Protein AF-A0A1V9XEL5-F1 (afdb_monomer_lite)

Secondary structure (DSSP, 8-state):
-PPPP--HHHHHHHHHHHHHHHH--------------PPP--PPP------------------------HHHHHS-GGGT-EEETTTTEEEPPTTEEE-TTTSSEEEEEEEEEEE--S-HHHHHHHHHHHHHHHSPEEEEEEEEEETTEEEEEEEEEGGGGSS-HHHHHHHHHHHHHTSS-TTEEEEEE---TTT-TTT--S-TTEEEEEETTTTEEEEEEPTTEEE--SSSS--EEE----STTPEEEEEE-SSS-EEEEEE--TTEESSSS-EEHHHHHHHHHHHHHHHHHHHHHSHHHHHHHHHHSS-----------------------

Sequence (333 aa):
MMKWPEITKSAAIVLVLMTFVKSASLPEERLSHRDDLLPDIEQIPATSGHPTVFTEISTETNTILPERNVCQAMCNSSQGEVCSPNLKTCVCPIFTFRSSKTGHCKAQVAVNIQLNSSKFQDEFAEIVARVNHFVEVSPHFELKNQLNQVTVTIYVDAEFFKGSWTNSEKELRSLFASSELEVFWDLSVSRDLCENPKTHPCTENALCITSTVRYHVECFCQFNYRDLSGGLGRKCVRELRCLNGGLSYVRRSGTDVERFDCQCVSWFAGEECELDLLSLGIKFAVLIAIAVVAIWTHPIHCMSCFHRCRLEPLEIVEITRYSGNAQLDVDDE

Structure (mmCIF, N/CA/C/O backbone):
data_AF-A0A1V9XEL5-F1
#
_entry.id   AF-A0A1V9XEL5-F1
#
loop_
_atom_site.group_PDB
_atom_site.id
_atom_site.type_symbol
_atom_site.label_atom_id
_atom_site.label_alt_id
_atom_site.label_comp_id
_atom_site.label_asym_id
_atom_site.label_entity_id
_atom_site.label_seq_id
_atom_site.pdbx_PDB_ins_code
_atom_site.Cartn_x
_atom_site.Cartn_y
_atom_site.Cartn_z
_atom_site.occupancy
_atom_site.B_iso_or_equiv
_atom_site.auth_seq_id
_atom_site.auth_comp_id
_atom_site.auth_asym_id
_atom_site.auth_atom_id
_atom_site.pdbx_PDB_model_num
ATOM 1 N N . MET A 1 1 ? 68.016 -1.730 -62.094 1.00 35.84 1 MET A N 1
ATOM 2 C CA . MET A 1 1 ? 66.715 -2.430 -62.171 1.00 35.84 1 MET A CA 1
ATOM 3 C C . MET A 1 1 ? 66.129 -2.504 -60.767 1.00 35.84 1 MET A C 1
ATOM 5 O O . MET A 1 1 ? 66.576 -3.322 -59.977 1.00 35.84 1 MET A O 1
ATOM 9 N N . MET A 1 2 ? 65.217 -1.591 -60.426 1.00 31.50 2 MET A N 1
ATOM 10 C CA . MET A 1 2 ? 64.548 -1.528 -59.118 1.00 31.50 2 MET A CA 1
ATOM 11 C C . MET A 1 2 ? 63.153 -2.153 -59.232 1.00 31.50 2 MET A C 1
ATOM 13 O O . MET A 1 2 ? 62.378 -1.760 -60.101 1.00 31.50 2 MET A O 1
ATOM 17 N N . LYS A 1 3 ? 62.855 -3.136 -58.374 1.00 42.16 3 LYS A N 1
ATOM 18 C CA . LYS A 1 3 ? 61.526 -3.746 -58.229 1.00 42.16 3 LYS A CA 1
ATOM 19 C C . LYS A 1 3 ? 60.684 -2.919 -57.252 1.00 42.16 3 LYS A C 1
ATOM 21 O O . LYS A 1 3 ? 61.134 -2.618 -56.152 1.00 42.16 3 LYS A O 1
ATOM 26 N N . TRP A 1 4 ? 59.474 -2.576 -57.682 1.00 35.25 4 TRP A N 1
ATOM 27 C CA . TRP A 1 4 ? 58.418 -1.940 -56.891 1.00 35.25 4 TRP A CA 1
ATOM 28 C C . TRP A 1 4 ? 57.764 -2.931 -55.904 1.00 35.25 4 TRP A C 1
ATOM 30 O O . TRP A 1 4 ? 57.668 -4.111 -56.247 1.00 35.25 4 TRP A O 1
ATOM 40 N N . PRO A 1 5 ? 57.286 -2.492 -54.719 1.00 54.16 5 PRO A N 1
ATOM 41 C CA . PRO A 1 5 ? 56.677 -3.382 -53.733 1.00 54.16 5 PRO A CA 1
ATOM 42 C C . PRO A 1 5 ? 55.147 -3.499 -53.874 1.00 54.16 5 PRO A C 1
ATOM 44 O O . PRO A 1 5 ? 54.440 -2.534 -54.172 1.00 54.16 5 PRO A O 1
ATOM 47 N N . GLU A 1 6 ? 54.642 -4.704 -53.599 1.00 49.38 6 GLU A N 1
ATOM 48 C CA . GLU A 1 6 ? 53.230 -5.112 -53.557 1.00 49.38 6 GLU A CA 1
ATOM 49 C C . GLU A 1 6 ? 52.455 -4.507 -52.363 1.00 49.38 6 GLU A C 1
ATOM 51 O O . GLU A 1 6 ? 52.008 -5.221 -51.471 1.00 49.38 6 GLU A O 1
ATOM 56 N N . ILE A 1 7 ? 52.269 -3.186 -52.320 1.00 49.06 7 ILE A N 1
ATOM 57 C CA . ILE A 1 7 ? 51.463 -2.526 -51.263 1.00 49.06 7 ILE A CA 1
ATOM 58 C C . ILE A 1 7 ? 50.016 -2.234 -51.726 1.00 49.06 7 ILE A C 1
ATOM 60 O O . ILE A 1 7 ? 49.151 -1.855 -50.940 1.00 49.06 7 ILE A O 1
ATOM 64 N N . THR A 1 8 ? 49.671 -2.483 -52.990 1.00 50.41 8 THR A N 1
ATOM 65 C CA . THR A 1 8 ? 48.391 -2.028 -53.568 1.00 50.41 8 THR A CA 1
ATOM 66 C C . THR A 1 8 ? 47.178 -2.936 -53.330 1.00 50.41 8 THR A C 1
ATOM 68 O O . THR A 1 8 ? 46.055 -2.490 -53.554 1.00 50.41 8 THR A O 1
ATOM 71 N N . LYS A 1 9 ? 47.333 -4.171 -52.830 1.00 51.88 9 LYS A N 1
ATOM 72 C CA . LYS A 1 9 ? 46.184 -5.088 -52.641 1.00 51.88 9 LYS A CA 1
ATOM 73 C C . LYS A 1 9 ? 45.406 -4.854 -51.338 1.00 51.88 9 LYS A C 1
ATOM 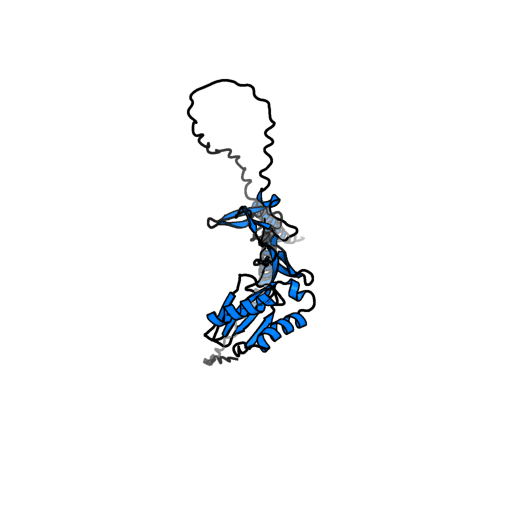75 O O . LYS A 1 9 ? 44.189 -5.013 -51.328 1.00 51.88 9 LYS A O 1
ATOM 80 N N . SER A 1 10 ? 46.060 -4.398 -50.269 1.00 53.53 10 SER A N 1
ATOM 81 C CA . SER A 1 10 ? 45.398 -4.181 -48.970 1.00 53.53 10 SER A CA 1
ATOM 82 C C . SER A 1 10 ? 44.567 -2.892 -48.923 1.00 53.53 10 SER A C 1
ATOM 84 O O . SER A 1 10 ? 43.537 -2.847 -48.255 1.00 53.53 10 SER A O 1
ATOM 86 N N . ALA A 1 11 ? 44.950 -1.863 -49.689 1.00 52.88 11 ALA A N 1
ATOM 87 C CA . ALA A 1 11 ? 44.190 -0.612 -49.779 1.00 52.88 11 ALA A CA 1
ATOM 88 C C . ALA A 1 11 ? 42.845 -0.781 -50.515 1.00 52.88 11 ALA A C 1
ATOM 90 O O . ALA A 1 11 ? 41.876 -0.092 -50.200 1.00 52.88 11 ALA A O 1
ATOM 91 N N . ALA A 1 12 ? 42.754 -1.733 -51.451 1.00 53.53 12 ALA A N 1
ATOM 92 C CA . ALA A 1 12 ? 41.529 -1.994 -52.204 1.00 53.53 12 ALA A CA 1
ATOM 93 C C . ALA A 1 12 ? 40.418 -2.618 -51.336 1.00 53.53 12 ALA A C 1
ATOM 95 O O . ALA A 1 12 ? 39.248 -2.298 -51.518 1.00 53.53 12 ALA A O 1
ATOM 96 N N . ILE A 1 13 ? 40.766 -3.452 -50.349 1.00 55.94 13 ILE A N 1
ATOM 97 C CA . ILE A 1 13 ? 39.780 -4.141 -49.495 1.00 55.94 13 ILE A CA 1
ATOM 98 C C . ILE A 1 13 ? 39.135 -3.174 -48.489 1.00 55.94 13 ILE A C 1
ATOM 100 O O . ILE A 1 13 ? 37.927 -3.236 -48.259 1.00 55.94 13 ILE A O 1
ATOM 104 N N . VAL A 1 14 ? 39.901 -2.215 -47.956 1.00 58.78 14 VAL A N 1
ATOM 105 C CA . VAL A 1 14 ? 39.364 -1.162 -47.072 1.00 58.78 14 VAL A CA 1
ATOM 106 C C . VAL A 1 14 ? 38.403 -0.237 -47.835 1.00 58.78 14 VAL A C 1
ATOM 108 O O . VAL A 1 14 ? 37.375 0.171 -47.296 1.00 58.78 14 VAL A O 1
ATOM 111 N N . LEU A 1 15 ? 38.679 0.033 -49.116 1.00 53.91 15 LEU A N 1
ATOM 112 C CA . LEU A 1 15 ? 37.793 0.820 -49.981 1.00 53.91 15 LEU A CA 1
ATOM 113 C C . LEU A 1 15 ? 36.489 0.083 -50.343 1.00 53.91 15 LEU A C 1
ATOM 115 O O . LEU A 1 15 ? 35.443 0.728 -50.438 1.00 53.91 15 LEU A O 1
ATOM 119 N N . VAL A 1 16 ? 36.519 -1.248 -50.489 1.00 58.06 16 VAL A N 1
ATOM 120 C CA . VAL A 1 16 ? 35.315 -2.071 -50.737 1.00 58.06 16 VAL A CA 1
ATOM 121 C C . VAL A 1 16 ? 34.412 -2.137 -49.497 1.00 58.06 16 VAL A C 1
ATOM 123 O O . VAL A 1 16 ? 33.193 -2.028 -49.613 1.00 58.06 16 VAL A O 1
ATOM 126 N N . LEU A 1 17 ? 34.987 -2.213 -48.293 1.00 51.03 17 LEU A N 1
ATOM 127 C CA . LEU A 1 17 ? 34.212 -2.172 -47.045 1.00 51.03 17 LEU A CA 1
ATOM 128 C C . LEU A 1 17 ? 33.572 -0.795 -46.797 1.00 51.03 17 LEU A C 1
ATOM 130 O O . LEU A 1 17 ? 32.409 -0.720 -46.408 1.00 51.03 17 LEU A O 1
ATOM 134 N N . MET A 1 18 ? 34.274 0.300 -47.107 1.00 51.50 18 MET A N 1
ATOM 135 C CA . MET A 1 18 ? 33.719 1.661 -47.013 1.00 51.50 18 MET A CA 1
ATOM 136 C C . MET A 1 18 ? 32.604 1.928 -48.044 1.00 51.50 18 MET A C 1
ATOM 138 O O . MET A 1 18 ? 31.674 2.685 -47.766 1.00 51.50 18 MET A O 1
ATOM 142 N N . THR A 1 19 ? 32.656 1.300 -49.225 1.00 52.81 19 THR A N 1
ATOM 143 C CA . THR A 1 19 ? 31.605 1.443 -50.253 1.00 52.81 19 THR A CA 1
ATOM 144 C C . THR A 1 19 ? 30.367 0.591 -49.968 1.00 52.81 19 THR A C 1
ATOM 146 O O . THR A 1 19 ? 29.260 1.035 -50.278 1.00 52.81 19 THR A O 1
ATOM 149 N N . PHE A 1 20 ? 30.503 -0.556 -49.292 1.00 49.25 20 PHE A N 1
ATOM 150 C CA . PHE A 1 20 ? 29.353 -1.340 -48.816 1.00 49.25 20 PHE A CA 1
ATOM 151 C C . PHE A 1 20 ? 28.575 -0.630 -47.695 1.00 49.25 20 PHE A C 1
ATOM 153 O O . PHE A 1 20 ? 27.347 -0.630 -47.703 1.00 49.25 20 PHE A O 1
ATOM 160 N N . VAL A 1 21 ? 29.260 0.071 -46.782 1.00 50.84 21 VAL A N 1
ATOM 161 C CA . VAL A 1 21 ? 28.591 0.863 -45.727 1.00 50.84 21 VAL A CA 1
ATOM 162 C C . VAL A 1 21 ? 27.816 2.052 -46.312 1.00 50.84 21 VAL A C 1
ATOM 164 O O . VAL A 1 21 ? 26.759 2.412 -45.804 1.00 50.84 21 VAL A O 1
ATOM 167 N N . LYS A 1 22 ? 28.287 2.630 -47.424 1.00 43.62 22 LYS A N 1
ATOM 168 C CA . LYS A 1 22 ? 27.616 3.758 -48.092 1.00 43.62 22 LYS A CA 1
ATOM 169 C C . LYS A 1 22 ? 26.460 3.343 -49.014 1.00 43.62 22 LYS A C 1
ATOM 171 O O . LYS A 1 22 ? 25.686 4.201 -49.411 1.00 43.62 22 LYS A O 1
ATOM 176 N N . SER A 1 23 ? 26.338 2.059 -49.358 1.00 44.47 23 SER A N 1
ATOM 177 C CA . SER A 1 23 ? 25.266 1.525 -50.220 1.00 44.47 23 SER A CA 1
ATOM 178 C C . SER A 1 23 ? 24.148 0.811 -49.450 1.00 44.47 23 SER A C 1
ATOM 180 O O . SER A 1 23 ? 23.115 0.501 -50.033 1.00 44.47 23 SER A O 1
ATOM 182 N N . ALA A 1 24 ? 24.300 0.634 -48.133 1.00 44.44 24 ALA A N 1
ATOM 183 C CA . ALA A 1 24 ? 23.226 0.204 -47.234 1.00 44.44 24 ALA A CA 1
ATOM 184 C C . ALA A 1 24 ? 22.319 1.362 -46.755 1.00 44.44 24 ALA A C 1
ATOM 186 O O . ALA A 1 24 ? 21.441 1.152 -45.919 1.00 44.44 24 ALA A O 1
ATOM 187 N N . SER A 1 25 ? 22.490 2.579 -47.289 1.00 44.84 25 SER A N 1
ATOM 188 C CA . SER A 1 25 ? 21.471 3.628 -47.210 1.00 44.84 25 SER A CA 1
ATOM 189 C C . SER A 1 25 ? 20.307 3.254 -48.135 1.00 44.84 25 SER A C 1
ATOM 191 O O . SER A 1 25 ? 20.328 3.534 -49.334 1.00 44.84 25 SER A O 1
ATOM 193 N N . LEU A 1 26 ? 19.339 2.540 -47.562 1.00 42.94 26 LEU A N 1
ATOM 194 C CA . LEU A 1 26 ? 18.050 2.196 -48.158 1.00 42.94 26 LEU A CA 1
ATOM 195 C C . LEU A 1 26 ? 17.287 3.449 -48.635 1.00 42.94 26 LEU A C 1
ATOM 197 O O . LEU A 1 26 ? 17.559 4.556 -48.162 1.00 42.94 26 LEU A O 1
ATOM 201 N N . PRO A 1 27 ? 16.371 3.279 -49.607 1.00 40.72 27 PRO A N 1
ATOM 202 C CA . PRO A 1 27 ? 15.789 4.369 -50.366 1.00 40.72 27 PRO A CA 1
ATOM 203 C C . PRO A 1 27 ? 14.930 5.259 -49.476 1.00 40.72 27 PRO A C 1
ATOM 205 O O . PRO A 1 27 ? 14.197 4.798 -48.608 1.00 40.72 27 PRO A O 1
ATOM 208 N N . GLU A 1 28 ? 15.027 6.548 -49.760 1.00 40.31 28 GLU A N 1
ATOM 209 C CA . GLU A 1 28 ? 14.148 7.610 -49.303 1.00 40.31 28 GLU A CA 1
ATOM 210 C C . GLU A 1 28 ? 12.693 7.244 -49.658 1.00 40.31 28 GLU A C 1
ATOM 212 O O . GLU A 1 28 ? 12.222 7.476 -50.775 1.00 40.31 28 GLU A O 1
ATOM 217 N N . GLU A 1 29 ? 11.983 6.600 -48.727 1.00 36.69 29 GLU A N 1
ATOM 218 C CA . GLU A 1 29 ? 10.532 6.464 -48.797 1.00 36.69 29 GLU A CA 1
ATOM 219 C C . GLU A 1 29 ? 9.946 7.873 -48.720 1.00 36.69 29 GLU A C 1
ATOM 221 O O . GLU A 1 29 ? 9.875 8.503 -47.664 1.00 36.69 29 GLU A O 1
ATOM 226 N N . ARG A 1 30 ? 9.539 8.384 -49.887 1.00 37.09 30 ARG A N 1
ATOM 227 C CA . ARG A 1 30 ? 8.613 9.506 -49.984 1.00 37.09 30 ARG A CA 1
ATOM 228 C C . ARG A 1 30 ? 7.395 9.173 -49.135 1.00 37.09 30 ARG A C 1
ATOM 230 O O . ARG A 1 30 ? 6.578 8.336 -49.518 1.00 37.09 30 ARG A O 1
ATOM 237 N N . LEU A 1 31 ? 7.265 9.886 -48.023 1.00 38.16 31 LEU A N 1
ATOM 238 C CA . LEU A 1 31 ? 6.027 10.017 -47.276 1.00 38.16 31 LEU A CA 1
ATOM 239 C C . LEU A 1 31 ? 4.983 10.627 -48.227 1.00 38.16 31 LEU A C 1
ATOM 241 O O . LEU A 1 31 ? 4.921 11.838 -48.437 1.00 38.16 31 LEU A O 1
ATOM 245 N N . SER A 1 32 ? 4.215 9.762 -48.887 1.00 37.56 32 SER A N 1
ATOM 246 C CA . SER A 1 32 ? 3.024 10.147 -49.630 1.00 37.56 32 SER A CA 1
ATOM 247 C C . SER A 1 32 ? 1.988 10.586 -48.607 1.00 37.56 32 SER A C 1
ATOM 249 O O . SER A 1 32 ? 1.415 9.756 -47.905 1.00 37.56 32 SER A O 1
ATOM 251 N N . HIS A 1 33 ? 1.776 11.897 -48.524 1.00 43.97 33 HIS A N 1
ATOM 252 C CA . HIS A 1 33 ? 0.651 12.516 -47.834 1.00 43.97 33 HIS A CA 1
ATOM 253 C C . HIS A 1 33 ? -0.633 11.849 -48.347 1.00 43.97 33 HIS A C 1
ATOM 255 O O . HIS A 1 33 ? -1.002 12.004 -49.511 1.00 43.97 33 HIS A O 1
ATOM 261 N N . ARG A 1 34 ? -1.251 11.022 -47.504 1.00 34.75 34 ARG A N 1
ATOM 262 C CA . ARG A 1 34 ? -2.557 10.422 -47.757 1.00 34.75 34 ARG A CA 1
ATOM 263 C C . ARG A 1 34 ? -3.536 11.120 -46.826 1.00 34.75 34 ARG A C 1
ATOM 265 O O . ARG A 1 34 ? -3.766 10.676 -45.707 1.00 34.75 34 ARG A O 1
ATOM 272 N N . ASP A 1 35 ? -4.012 12.269 -47.288 1.00 49.75 35 ASP A N 1
ATOM 273 C CA . ASP A 1 35 ? -5.250 12.861 -46.804 1.00 49.75 35 ASP A CA 1
ATOM 274 C C . ASP A 1 35 ? -6.382 11.996 -47.350 1.00 49.75 35 ASP A C 1
ATOM 276 O O . ASP A 1 35 ? -6.691 12.072 -48.532 1.00 49.75 35 ASP A O 1
ATOM 280 N N . ASP A 1 36 ? -6.950 11.128 -46.519 1.00 36.91 36 ASP A N 1
ATOM 281 C CA . ASP A 1 36 ? -8.187 10.429 -46.843 1.00 36.91 36 ASP A CA 1
ATOM 282 C C . ASP A 1 36 ? -8.970 10.128 -45.557 1.00 36.91 36 ASP A C 1
ATOM 284 O O . ASP A 1 36 ? -8.600 9.276 -44.750 1.00 36.91 36 ASP A O 1
ATOM 288 N N . LEU A 1 37 ? -10.098 10.837 -45.455 1.00 38.22 37 LEU A N 1
ATOM 289 C CA . LEU A 1 37 ? -11.387 10.371 -44.939 1.00 38.22 37 LEU A CA 1
ATOM 290 C C . LEU A 1 37 ? -11.527 10.170 -43.420 1.00 38.22 37 LEU A C 1
ATOM 292 O O . LEU A 1 37 ? -11.486 9.067 -42.879 1.00 38.22 37 LEU A O 1
ATOM 296 N N . LEU A 1 38 ? -11.871 11.285 -42.767 1.00 43.62 38 LEU A N 1
ATOM 297 C CA . LEU A 1 38 ? -12.819 11.302 -41.650 1.00 43.62 38 LEU A CA 1
ATOM 298 C C . LEU A 1 38 ? -14.135 10.626 -42.101 1.00 43.62 38 LEU A C 1
ATOM 300 O O . LEU A 1 38 ? -14.678 11.043 -43.126 1.00 43.62 38 LEU A O 1
ATOM 304 N N . PRO A 1 39 ? -14.688 9.639 -41.377 1.00 44.88 39 PRO A N 1
ATOM 305 C CA . PRO A 1 39 ? -16.068 9.238 -41.596 1.00 44.88 39 PRO A CA 1
ATOM 306 C C . PRO A 1 39 ? -17.007 10.274 -40.967 1.00 44.88 39 PRO A C 1
ATOM 308 O O . PRO A 1 39 ? -16.903 10.590 -39.778 1.00 44.88 39 PRO A O 1
ATOM 311 N N . ASP A 1 40 ? -17.910 10.790 -41.800 1.00 33.03 40 ASP A N 1
ATOM 312 C CA . ASP A 1 40 ? -19.060 11.600 -41.417 1.00 33.03 40 ASP A CA 1
ATOM 313 C C . ASP A 1 40 ? -19.832 10.936 -40.272 1.00 33.03 40 ASP A C 1
ATOM 315 O O . ASP A 1 40 ? -20.303 9.802 -40.375 1.00 33.03 40 ASP A O 1
ATOM 319 N N . ILE A 1 41 ? -19.977 11.668 -39.169 1.00 38.09 41 ILE A N 1
ATOM 320 C CA . ILE A 1 41 ? -20.934 11.333 -38.121 1.00 38.09 41 ILE A CA 1
ATOM 321 C C . ILE A 1 41 ? -22.304 11.800 -38.616 1.00 38.09 41 ILE A C 1
ATOM 323 O O . ILE A 1 41 ? -22.566 13.000 -38.712 1.00 38.09 41 ILE A O 1
ATOM 327 N N . GLU A 1 42 ? -23.165 10.829 -38.922 1.00 31.84 42 GLU A N 1
ATOM 328 C CA . GLU A 1 42 ? -24.596 10.998 -39.169 1.00 31.84 42 GLU A CA 1
ATOM 329 C C . GLU A 1 42 ? -25.239 11.870 -38.079 1.00 31.84 42 GLU A C 1
ATOM 331 O O . GLU A 1 42 ? -25.375 11.478 -36.917 1.00 31.84 42 GLU A O 1
ATOM 336 N N . GLN A 1 43 ? -25.665 13.070 -38.474 1.00 35.78 43 GLN A N 1
ATOM 337 C CA . GLN A 1 43 ? -26.599 13.879 -37.705 1.00 35.78 43 GLN A CA 1
ATOM 338 C C . GLN A 1 43 ? -28.009 13.306 -37.865 1.00 35.78 43 GLN A C 1
ATOM 340 O O . GLN A 1 43 ? -28.572 13.272 -38.959 1.00 35.78 43 GLN A O 1
ATOM 345 N N . ILE A 1 44 ? -28.593 12.893 -36.744 1.00 36.09 44 ILE A N 1
ATOM 346 C CA . ILE A 1 44 ? -30.007 12.532 -36.629 1.00 36.09 44 ILE A CA 1
ATOM 347 C C . ILE A 1 44 ? -30.849 13.813 -36.805 1.00 36.09 44 ILE A C 1
ATOM 349 O O . ILE A 1 44 ? -30.599 14.796 -36.100 1.00 36.09 44 ILE A O 1
ATOM 353 N N . PRO A 1 45 ? -31.859 13.840 -37.695 1.00 33.88 45 PRO A N 1
ATOM 354 C CA . PRO A 1 45 ? -32.695 15.016 -37.883 1.00 33.88 45 PRO A CA 1
ATOM 355 C C . PRO A 1 45 ? -33.717 15.135 -36.746 1.00 33.88 45 PRO A C 1
ATOM 357 O O . PRO A 1 45 ? -34.566 14.265 -36.555 1.00 33.88 45 PRO A O 1
ATOM 360 N N . ALA A 1 46 ? -33.667 16.246 -36.010 1.00 32.94 46 ALA A N 1
ATOM 361 C CA . ALA A 1 46 ? -34.755 16.656 -35.134 1.00 32.94 46 ALA A CA 1
ATOM 362 C C . ALA A 1 46 ? -35.866 17.296 -35.982 1.00 32.94 46 ALA A C 1
ATOM 364 O O . ALA A 1 46 ? -35.698 18.357 -36.584 1.00 32.94 46 ALA A O 1
ATOM 365 N N . THR A 1 47 ? -37.003 16.611 -36.042 1.00 34.78 47 THR A N 1
ATOM 366 C CA . THR A 1 47 ? -38.250 17.054 -36.665 1.00 34.78 47 THR A CA 1
ATOM 367 C C . THR A 1 47 ? -38.788 18.349 -36.056 1.00 34.78 47 THR A C 1
ATOM 369 O O . THR A 1 47 ? -38.820 18.536 -34.842 1.00 34.78 47 THR A O 1
ATOM 372 N N . SER A 1 48 ? -39.253 19.216 -36.952 1.00 33.25 48 SER A N 1
ATOM 373 C CA . SER A 1 48 ? -39.864 20.526 -36.745 1.00 33.25 48 SER A CA 1
ATOM 374 C C . SER A 1 48 ? -41.356 20.482 -36.378 1.00 33.25 48 SER A C 1
ATOM 376 O O . SER A 1 48 ? -42.089 19.654 -36.917 1.00 33.25 48 SER A O 1
ATOM 378 N N . GLY A 1 49 ? -41.814 21.504 -35.641 1.00 30.19 49 GLY A N 1
ATOM 379 C CA . GLY A 1 49 ? -43.204 22.002 -35.593 1.00 30.19 49 GLY A CA 1
ATOM 380 C C . GLY A 1 49 ? -43.710 22.176 -34.153 1.00 30.19 49 GLY A C 1
ATOM 381 O O . GLY A 1 49 ? -43.626 21.236 -33.383 1.00 30.19 49 GLY A O 1
ATOM 382 N N . HIS A 1 50 ? -44.253 23.300 -33.676 1.00 32.69 50 HIS A N 1
ATOM 383 C CA . HIS A 1 50 ? -44.679 24.583 -34.249 1.00 32.69 50 HIS A CA 1
ATOM 384 C C . HIS A 1 50 ? -44.799 25.612 -33.071 1.00 32.69 50 HIS A C 1
ATOM 386 O O . HIS A 1 50 ? -44.563 25.230 -31.924 1.00 32.69 50 HIS A O 1
ATOM 392 N N . PRO A 1 51 ? -45.089 26.907 -33.312 1.00 44.91 51 PRO A N 1
ATOM 393 C CA . PRO A 1 51 ? -44.653 28.039 -32.486 1.00 44.91 51 PRO A CA 1
ATOM 394 C C . PRO A 1 51 ? -45.672 28.462 -31.425 1.00 44.91 51 PRO A C 1
ATOM 396 O O . PRO A 1 51 ? -46.864 28.310 -31.651 1.00 44.91 51 PRO A O 1
ATOM 399 N N . THR A 1 52 ? -45.218 29.155 -30.372 1.00 29.81 52 THR A N 1
ATOM 400 C CA . THR A 1 52 ? -45.992 30.273 -29.798 1.00 29.81 52 THR A CA 1
ATOM 401 C C . THR A 1 52 ? -45.162 31.174 -28.876 1.00 29.81 52 THR A C 1
ATOM 403 O O . THR A 1 52 ? -44.625 30.726 -27.873 1.00 29.81 52 THR A O 1
ATOM 406 N N . VAL A 1 53 ? -45.189 32.463 -29.234 1.00 30.72 53 VAL A N 1
ATOM 407 C CA . VAL A 1 53 ? -45.260 33.663 -28.380 1.00 30.72 53 VAL A CA 1
ATOM 408 C C . VAL A 1 53 ? -44.024 34.059 -27.559 1.00 30.72 53 VAL A C 1
ATOM 410 O O . VAL A 1 53 ? -43.706 33.513 -26.508 1.00 30.72 53 VAL A O 1
ATOM 413 N N . PHE A 1 54 ? -43.410 35.140 -28.047 1.00 32.94 54 PHE A N 1
ATOM 414 C CA . PHE A 1 54 ? -42.500 36.037 -27.345 1.00 32.94 54 PHE A CA 1
ATOM 415 C C . PHE A 1 54 ? -43.079 36.507 -26.004 1.00 32.94 54 PHE A C 1
ATOM 417 O O . PHE A 1 54 ? -44.144 37.118 -25.971 1.00 32.94 54 PHE A O 1
ATOM 424 N N . THR A 1 55 ? -42.309 36.331 -24.931 1.00 32.09 55 THR A N 1
ATOM 425 C CA . THR A 1 55 ? -42.305 37.278 -23.810 1.00 32.09 55 THR A CA 1
ATOM 426 C C . THR A 1 55 ? -40.849 37.575 -23.473 1.00 32.09 55 THR A C 1
ATOM 428 O O . THR A 1 55 ? -40.093 36.664 -23.144 1.00 32.09 55 THR A O 1
ATOM 431 N N . GLU A 1 56 ? -40.446 38.836 -23.628 1.00 43.91 56 GLU A N 1
ATOM 432 C CA . GLU A 1 56 ? -39.156 39.351 -23.170 1.00 43.91 56 GLU A CA 1
ATOM 433 C C . GLU A 1 56 ? -39.037 39.136 -21.658 1.00 43.91 56 GLU A C 1
ATOM 435 O O . GLU A 1 56 ? -39.779 39.734 -20.880 1.00 43.91 56 GLU A O 1
ATOM 440 N N . ILE A 1 57 ? -38.103 38.283 -21.240 1.00 35.81 57 ILE A N 1
ATOM 441 C CA . ILE A 1 57 ? -37.646 38.204 -19.854 1.00 35.81 57 ILE A CA 1
ATOM 442 C C . ILE A 1 57 ? -36.120 38.224 -19.884 1.00 35.81 57 ILE A C 1
ATOM 444 O O . ILE A 1 57 ? -35.480 37.597 -20.726 1.00 35.81 57 ILE A O 1
ATOM 448 N N . SER A 1 58 ? -35.587 39.052 -18.993 1.00 35.66 58 SER A N 1
ATOM 449 C CA . SER A 1 58 ? -34.208 39.500 -18.855 1.00 35.66 58 SER A CA 1
ATOM 450 C C . SER A 1 58 ? -33.139 38.449 -19.137 1.00 35.66 58 SER A C 1
ATOM 452 O O . SER A 1 58 ? -33.219 37.315 -18.674 1.00 35.66 58 SER A O 1
ATOM 454 N N . THR A 1 59 ? -32.067 38.902 -19.783 1.00 41.94 59 THR A N 1
ATOM 455 C CA . THR A 1 59 ? -30.750 38.266 -19.816 1.00 41.94 59 THR A CA 1
ATOM 456 C C . THR A 1 59 ? -30.211 38.050 -18.397 1.00 41.94 59 THR A C 1
ATOM 458 O O . THR A 1 59 ? -29.434 38.857 -17.888 1.00 41.94 59 THR A O 1
ATOM 461 N N . GLU A 1 60 ? -30.616 36.957 -17.753 1.00 40.78 60 GLU A N 1
ATOM 462 C CA . GLU A 1 60 ? -29.793 36.307 -16.744 1.00 40.78 60 GLU A CA 1
ATOM 463 C C . GLU A 1 60 ? -28.678 35.583 -17.485 1.00 40.78 60 GLU A C 1
ATOM 465 O O . GLU A 1 60 ? -28.888 34.637 -18.247 1.00 40.78 60 GLU A O 1
ATOM 470 N N . THR A 1 61 ? -27.467 36.085 -17.291 1.00 42.16 61 THR A N 1
ATOM 471 C CA . THR A 1 61 ? -26.237 35.378 -17.596 1.00 42.16 61 THR A CA 1
ATOM 472 C C . THR A 1 61 ? -26.309 34.029 -16.884 1.00 42.16 61 THR A C 1
ATOM 474 O O . THR A 1 61 ? -26.042 33.939 -15.686 1.00 42.16 61 THR A O 1
ATOM 477 N N . ASN A 1 62 ? -26.703 32.982 -17.615 1.00 39.56 62 ASN A N 1
ATOM 478 C CA . ASN A 1 62 ? -26.540 31.591 -17.216 1.00 39.56 62 ASN A CA 1
ATOM 479 C C . ASN A 1 62 ? -25.040 31.328 -17.117 1.00 39.56 62 ASN A C 1
ATOM 481 O O . ASN A 1 62 ? -24.392 30.802 -18.022 1.00 39.56 62 ASN A O 1
ATOM 485 N N . THR A 1 63 ? -24.476 31.753 -15.994 1.00 42.12 63 THR A N 1
ATOM 486 C CA . THR A 1 63 ? -23.225 31.241 -15.479 1.00 42.12 63 THR A CA 1
ATOM 487 C C . THR A 1 63 ? -23.513 29.774 -15.228 1.00 42.12 63 THR A C 1
ATOM 489 O O . THR A 1 63 ? -24.079 29.405 -14.201 1.00 42.12 63 THR A O 1
ATOM 492 N N . ILE A 1 64 ? -23.189 28.938 -16.214 1.00 44.47 64 ILE A N 1
ATOM 493 C CA . ILE A 1 64 ? -22.957 27.519 -16.003 1.00 44.47 64 ILE A CA 1
ATOM 494 C C . ILE A 1 64 ? -21.802 27.499 -15.006 1.00 44.47 64 ILE A C 1
ATOM 496 O O . ILE A 1 64 ? -20.631 27.535 -15.385 1.00 44.47 64 ILE A O 1
ATOM 500 N N . LEU A 1 65 ? -22.131 27.589 -13.712 1.00 46.03 65 LEU A N 1
ATOM 501 C CA . LEU A 1 65 ? -21.181 27.285 -12.666 1.00 46.03 65 LEU A CA 1
ATOM 502 C C . LEU A 1 65 ? -20.702 25.883 -13.035 1.00 46.03 65 LEU A C 1
ATOM 504 O O . LEU A 1 65 ? -21.555 25.006 -13.216 1.00 46.03 65 LEU A O 1
ATOM 508 N N . PRO A 1 66 ? -19.384 25.666 -13.205 1.00 51.12 66 PRO A N 1
ATOM 509 C CA . PRO A 1 66 ? -18.888 24.313 -13.361 1.00 51.12 66 PRO A CA 1
ATOM 510 C C . PRO A 1 66 ? -19.517 23.520 -12.229 1.00 51.12 66 PRO A C 1
ATOM 512 O O . PRO A 1 66 ? -19.577 24.032 -11.108 1.00 51.12 66 PRO A O 1
ATOM 515 N N . GLU A 1 67 ? -20.063 22.354 -12.554 1.00 51.59 67 GLU A N 1
ATOM 516 C CA . GLU A 1 67 ? -20.680 21.401 -11.640 1.00 51.59 67 GLU A CA 1
ATOM 517 C C . GLU A 1 67 ? -19.609 20.967 -10.627 1.00 51.59 67 GLU A C 1
ATOM 519 O O . GLU A 1 67 ? -18.995 19.906 -10.694 1.00 51.59 67 GLU A O 1
ATOM 524 N N . ARG A 1 68 ? -19.259 21.895 -9.738 1.00 50.56 68 ARG A N 1
ATOM 525 C CA . ARG A 1 68 ? -18.182 21.819 -8.775 1.00 50.56 68 ARG A CA 1
ATOM 526 C C . ARG A 1 68 ? -18.779 20.962 -7.688 1.00 50.56 68 ARG A C 1
ATOM 528 O O . ARG A 1 68 ? -19.450 21.476 -6.802 1.00 50.56 68 ARG A O 1
ATOM 535 N N . ASN A 1 69 ? -18.644 19.654 -7.916 1.00 66.31 69 ASN A N 1
ATOM 536 C CA . ASN A 1 69 ? -19.089 18.527 -7.114 1.00 66.31 69 ASN A CA 1
ATOM 537 C C . ASN A 1 69 ? -19.782 18.969 -5.824 1.00 66.31 69 ASN A C 1
ATOM 539 O O . ASN A 1 69 ? -19.113 19.231 -4.829 1.00 66.31 69 ASN A O 1
ATOM 543 N N . VAL A 1 70 ? -21.118 19.017 -5.829 1.00 72.38 70 VAL A N 1
ATOM 544 C CA . VAL A 1 70 ? -21.957 19.315 -4.647 1.00 72.38 70 VAL A CA 1
ATOM 545 C C . VAL A 1 70 ? -21.491 18.520 -3.417 1.00 72.38 70 VAL A C 1
ATOM 547 O O . VAL A 1 70 ? -21.480 19.017 -2.296 1.00 72.38 70 VAL A O 1
ATOM 550 N N . CYS A 1 71 ? -20.994 17.308 -3.652 1.00 76.56 71 CYS A N 1
ATOM 551 C CA . CYS A 1 71 ? -20.401 16.436 -2.650 1.00 76.56 71 CYS A CA 1
ATOM 552 C C . CYS A 1 71 ? -19.135 17.015 -1.969 1.00 76.56 71 CYS A C 1
ATOM 554 O O . CYS A 1 71 ? -18.997 16.881 -0.759 1.00 76.56 71 CYS A O 1
ATOM 556 N N . GLN A 1 72 ? -18.252 17.747 -2.662 1.00 76.69 72 GLN A N 1
ATOM 557 C CA . GLN A 1 72 ? -17.102 18.421 -2.029 1.00 76.69 72 GLN A CA 1
ATOM 558 C C . GLN A 1 72 ? -17.514 19.548 -1.074 1.00 76.69 72 GLN A C 1
ATOM 560 O O . GLN A 1 72 ? -16.804 19.796 -0.106 1.00 76.69 72 GLN A O 1
ATOM 565 N N . ALA A 1 73 ? -18.638 20.221 -1.332 1.00 79.31 73 ALA A N 1
ATOM 566 C CA . ALA A 1 73 ? -19.152 21.262 -0.442 1.00 79.31 73 ALA A CA 1
ATOM 567 C C . ALA A 1 73 ? -19.831 20.684 0.812 1.00 79.31 73 ALA A C 1
ATOM 569 O O . ALA A 1 73 ? -19.923 21.370 1.827 1.00 79.31 73 ALA A O 1
ATOM 570 N N . MET A 1 74 ? -20.305 19.436 0.741 1.00 80.88 74 MET A N 1
ATOM 571 C CA . MET A 1 74 ? -20.990 18.759 1.845 1.00 80.88 74 MET A CA 1
ATOM 572 C C . MET A 1 74 ? -20.041 18.008 2.783 1.00 80.88 74 MET A C 1
ATOM 574 O O . MET A 1 74 ? -20.367 17.861 3.957 1.00 80.88 74 MET A O 1
ATOM 578 N N . CYS A 1 75 ? -18.886 17.540 2.299 1.00 85.25 75 CYS A N 1
ATOM 579 C CA . CYS A 1 75 ? -17.971 16.756 3.128 1.00 85.25 75 CYS A CA 1
ATOM 580 C C . CYS A 1 75 ? -17.094 17.636 4.005 1.00 85.25 75 CYS A C 1
ATOM 582 O O . CYS A 1 75 ? -16.417 18.550 3.526 1.00 85.25 75 CYS A O 1
ATOM 584 N N . ASN A 1 76 ? -17.052 17.318 5.296 1.00 84.00 76 ASN A N 1
ATOM 585 C CA . ASN A 1 76 ? -16.226 18.055 6.228 1.00 84.00 76 ASN A CA 1
ATOM 586 C C . ASN A 1 76 ? -14.799 17.492 6.252 1.00 84.00 76 ASN A C 1
ATOM 588 O O . ASN A 1 76 ? -14.469 16.590 7.025 1.00 84.00 76 ASN A O 1
ATOM 592 N N . SER A 1 77 ? -13.926 18.071 5.428 1.00 76.69 77 SER A N 1
ATOM 593 C CA . SER A 1 77 ? -12.511 17.684 5.354 1.00 76.69 77 SER A CA 1
ATOM 594 C C . SER A 1 77 ? -11.770 17.848 6.687 1.00 76.69 77 SER A C 1
ATOM 596 O O . SER A 1 77 ? -10.854 17.079 6.973 1.00 76.69 77 SER A O 1
ATOM 598 N N . SER A 1 78 ? -12.193 18.787 7.546 1.00 75.94 78 SER A N 1
ATOM 599 C CA . SER A 1 78 ? -11.629 18.946 8.897 1.00 75.94 78 SER A CA 1
ATOM 600 C C . SER A 1 78 ? -11.987 17.794 9.843 1.00 75.94 78 SER A C 1
ATOM 602 O O . SER A 1 78 ? -11.287 17.566 10.824 1.00 75.94 78 SER A O 1
ATOM 604 N N . GLN A 1 79 ? -13.038 17.035 9.518 1.00 78.62 79 GLN A N 1
ATOM 605 C CA . GLN A 1 79 ? -13.478 15.832 10.232 1.00 78.62 79 GLN A CA 1
ATOM 606 C C . GLN A 1 79 ? -13.037 14.542 9.523 1.00 78.62 79 GLN A C 1
ATOM 608 O O . GLN A 1 79 ? -13.543 13.461 9.825 1.00 78.62 79 GLN A O 1
ATOM 613 N N . GLY A 1 80 ? -12.102 14.658 8.572 1.00 75.25 80 GLY A N 1
ATOM 614 C CA . GLY A 1 80 ? -11.526 13.532 7.846 1.00 75.25 80 GLY A CA 1
ATOM 615 C C . GLY A 1 80 ? -12.434 12.932 6.775 1.00 75.25 80 GLY A C 1
ATOM 616 O O . GLY A 1 80 ? -12.099 11.883 6.240 1.00 75.25 80 GLY A O 1
ATOM 617 N N . GLU A 1 81 ? -13.567 13.556 6.445 1.00 82.75 81 GLU A N 1
ATOM 618 C CA . GLU A 1 81 ? -14.451 13.060 5.391 1.00 82.75 81 GLU A CA 1
ATOM 619 C C . GLU A 1 81 ? -13.908 13.391 4.002 1.00 82.75 81 GLU A C 1
ATOM 621 O O . GLU A 1 81 ? -13.404 14.489 3.748 1.00 82.75 81 GLU A O 1
ATOM 626 N N . VAL A 1 82 ? -14.075 12.453 3.070 1.00 82.75 82 VAL A N 1
ATOM 627 C CA . VAL A 1 82 ? -13.691 12.635 1.672 1.00 82.75 82 VAL A CA 1
ATOM 628 C C . VAL A 1 82 ? -14.896 12.365 0.782 1.00 82.75 82 VAL A C 1
ATOM 630 O O . VAL A 1 82 ? -15.642 11.405 0.970 1.00 82.75 82 VAL A O 1
ATOM 633 N N . CYS A 1 83 ? -15.097 13.230 -0.207 1.00 82.38 83 CYS A N 1
ATOM 634 C CA . CYS A 1 83 ? -16.136 13.029 -1.202 1.00 82.38 83 CYS A CA 1
ATOM 635 C C . CYS A 1 83 ? -15.761 11.856 -2.117 1.00 82.38 83 CYS A C 1
ATOM 637 O O . CYS A 1 83 ? -14.739 11.905 -2.804 1.00 82.38 83 CYS A O 1
ATOM 639 N N . SER A 1 84 ? -16.598 10.817 -2.152 1.00 81.62 84 SER A N 1
ATOM 640 C CA . SER A 1 84 ? -16.480 9.753 -3.148 1.00 81.62 84 SER A CA 1
ATOM 641 C C . SER A 1 84 ? -17.166 10.196 -4.443 1.00 81.62 84 SER A C 1
ATOM 643 O O . SER A 1 84 ? -18.393 10.340 -4.446 1.00 81.62 84 SER A O 1
ATOM 645 N N . PRO A 1 85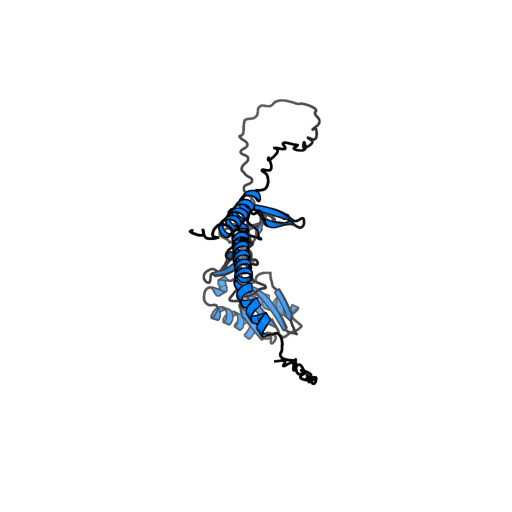 ? -16.431 10.387 -5.556 1.00 73.56 85 PRO A N 1
ATOM 646 C CA . PRO A 1 85 ? -17.034 10.814 -6.820 1.00 73.56 85 PRO A CA 1
ATOM 647 C C . PRO A 1 85 ? -18.019 9.772 -7.365 1.00 73.56 85 PRO A C 1
ATOM 649 O O . PRO A 1 85 ? -19.045 10.132 -7.936 1.00 73.56 85 PRO A O 1
ATOM 652 N N . ASN A 1 86 ? -17.754 8.486 -7.115 1.00 75.06 86 ASN A N 1
ATOM 653 C CA . ASN A 1 86 ? -18.593 7.381 -7.581 1.00 75.06 86 ASN A CA 1
ATOM 654 C C . ASN A 1 86 ? -19.911 7.289 -6.805 1.00 75.06 86 ASN A C 1
ATOM 656 O O . ASN A 1 86 ? -20.962 7.052 -7.390 1.00 75.06 86 ASN A O 1
ATOM 660 N N . LEU A 1 87 ? -19.855 7.474 -5.483 1.00 80.19 87 LEU A N 1
ATOM 661 C CA . LEU A 1 87 ? -21.023 7.330 -4.610 1.00 80.19 87 LEU A CA 1
ATOM 662 C C . LEU A 1 87 ? -21.763 8.653 -4.381 1.00 80.19 87 LEU A C 1
ATOM 664 O O . LEU A 1 87 ? -22.836 8.648 -3.782 1.00 80.19 87 LEU A O 1
ATOM 668 N N . LYS A 1 88 ? -21.184 9.781 -4.819 1.00 84.19 88 LYS A N 1
ATOM 669 C CA . LYS A 1 88 ? -21.687 11.144 -4.584 1.00 84.19 88 LYS A CA 1
ATOM 670 C C . LYS A 1 88 ? -22.022 11.405 -3.106 1.00 84.19 88 LYS A C 1
ATOM 672 O O . LYS A 1 88 ? -22.959 12.133 -2.797 1.00 84.19 88 LYS A O 1
ATOM 677 N N . THR A 1 89 ? -21.259 10.799 -2.197 1.00 87.25 89 THR A N 1
ATOM 678 C CA . THR A 1 89 ? -21.471 10.874 -0.747 1.00 87.25 89 THR A CA 1
ATOM 679 C C . THR A 1 89 ? -20.150 11.031 0.000 1.00 87.25 89 THR A C 1
ATOM 681 O O . THR A 1 89 ? -19.078 10.716 -0.530 1.00 87.25 89 THR A O 1
ATOM 684 N N . CYS A 1 90 ? -20.240 11.508 1.238 1.00 85.62 90 CYS A N 1
ATOM 685 C CA . CYS A 1 90 ? -19.107 11.671 2.136 1.00 85.62 90 CYS A CA 1
ATOM 686 C C . CYS A 1 90 ? -18.772 10.340 2.790 1.00 85.62 90 CYS A C 1
ATOM 688 O O . CYS A 1 90 ? -19.520 9.808 3.617 1.00 85.62 90 CYS A O 1
ATOM 690 N N . VAL A 1 91 ? -17.629 9.796 2.399 1.00 86.31 91 VAL A N 1
ATOM 691 C CA . VAL A 1 91 ? -17.120 8.539 2.927 1.00 86.31 91 VAL A CA 1
ATOM 692 C C . VAL A 1 91 ? -15.932 8.807 3.830 1.00 86.31 91 VAL A C 1
ATOM 694 O O . VAL A 1 91 ? -15.205 9.791 3.669 1.00 86.31 91 VAL A O 1
ATOM 697 N N . CYS A 1 92 ? -15.738 7.905 4.781 1.00 82.94 92 CYS A N 1
ATOM 698 C CA . CYS A 1 92 ? -14.502 7.876 5.529 1.00 82.94 92 CYS A CA 1
ATOM 699 C C . CYS A 1 92 ? -13.400 7.264 4.648 1.00 82.94 92 CYS A C 1
ATOM 701 O O . CYS A 1 92 ? -13.657 6.260 3.974 1.00 82.94 92 CYS A O 1
ATOM 703 N N . PRO A 1 93 ? -12.209 7.883 4.582 1.00 74.25 93 PRO A N 1
ATOM 704 C CA . PRO A 1 93 ? -11.068 7.336 3.866 1.00 74.25 93 PRO A CA 1
ATOM 705 C C . PRO A 1 93 ? -10.724 5.926 4.353 1.00 74.25 93 PRO A C 1
ATOM 707 O O . PRO A 1 93 ? -11.076 5.520 5.462 1.00 74.25 93 PRO A O 1
ATOM 710 N N . ILE A 1 94 ? -9.997 5.178 3.525 1.00 68.38 94 ILE A N 1
ATOM 711 C CA . ILE A 1 94 ? -9.506 3.845 3.890 1.00 68.38 94 ILE A CA 1
ATOM 712 C C . ILE A 1 94 ? -8.710 3.953 5.205 1.00 68.38 94 ILE A C 1
ATOM 714 O O . ILE A 1 94 ? -8.002 4.938 5.412 1.00 68.38 94 ILE A O 1
ATOM 718 N N . PHE A 1 95 ? -8.845 2.965 6.097 1.00 70.81 95 PHE A N 1
ATOM 719 C CA . PHE A 1 95 ? -8.236 2.959 7.444 1.00 70.81 95 PHE A CA 1
ATOM 720 C C . PHE A 1 95 ? -8.781 4.022 8.396 1.00 70.81 95 PHE A C 1
ATOM 722 O O . PHE A 1 95 ? -8.179 4.320 9.430 1.00 70.81 95 PHE A O 1
ATOM 729 N N . THR A 1 96 ? -9.963 4.543 8.086 1.00 80.31 96 THR A N 1
ATOM 730 C CA . THR A 1 96 ? -10.787 5.263 9.041 1.00 80.31 96 THR A CA 1
ATOM 731 C C . THR A 1 96 ? -12.179 4.651 9.087 1.00 80.31 96 THR A C 1
ATOM 733 O O . THR A 1 96 ? -12.628 4.021 8.129 1.00 80.31 96 THR A O 1
ATOM 736 N N . PHE A 1 97 ? -12.873 4.832 10.201 1.00 85.75 97 PHE A N 1
ATOM 737 C CA . PHE A 1 97 ? -14.271 4.448 10.337 1.00 85.75 97 PHE A CA 1
ATOM 738 C C . PHE A 1 97 ? -15.086 5.633 10.822 1.00 85.75 97 PHE A C 1
ATOM 740 O O . PHE A 1 97 ? -14.574 6.545 11.476 1.00 85.75 97 PHE A O 1
ATOM 747 N N . ARG A 1 98 ? -16.375 5.622 10.487 1.00 89.38 98 ARG A N 1
ATOM 748 C CA . ARG A 1 98 ? -17.305 6.624 10.990 1.00 89.38 98 ARG A CA 1
ATOM 749 C C . ARG A 1 98 ? -17.630 6.286 12.439 1.00 89.38 98 ARG A C 1
ATOM 751 O O . ARG A 1 98 ? -18.231 5.249 12.708 1.00 89.38 98 ARG A O 1
ATOM 758 N N . SER A 1 99 ? -17.231 7.164 13.349 1.00 90.44 99 SER A N 1
ATOM 759 C CA . SER A 1 99 ? -17.517 7.035 14.772 1.00 90.44 99 SER A CA 1
ATOM 760 C C . SER A 1 99 ? -19.025 6.948 15.005 1.00 90.44 99 SER A C 1
ATOM 762 O O . SER A 1 99 ? -19.773 7.812 14.547 1.00 90.44 99 SER A O 1
ATOM 764 N N . SER A 1 100 ? -19.481 5.945 15.753 1.00 88.62 100 SER A N 1
ATOM 765 C CA . SER A 1 100 ? -20.875 5.866 16.195 1.00 88.62 100 SER A CA 1
ATOM 766 C C . SER A 1 100 ? -21.186 6.914 17.265 1.00 88.62 100 SER A C 1
ATOM 768 O O . SER A 1 100 ? -22.348 7.253 17.472 1.00 88.62 100 SER A O 1
ATOM 770 N N . LYS A 1 101 ? -20.156 7.413 17.965 1.00 88.81 101 LYS A N 1
ATOM 771 C CA . LYS A 1 101 ? -20.287 8.415 19.031 1.00 88.81 101 LYS A CA 1
ATOM 772 C C . LYS A 1 101 ? -20.320 9.844 18.486 1.00 88.81 101 LYS A C 1
ATOM 774 O O . LYS A 1 101 ? -21.134 10.641 18.938 1.00 88.81 101 LYS A O 1
ATOM 779 N N . THR A 1 102 ? -19.439 10.178 17.542 1.00 88.75 102 THR A N 1
ATOM 780 C CA . THR A 1 102 ? -19.286 11.556 17.033 1.00 88.75 102 THR A CA 1
ATOM 781 C C . THR A 1 102 ? -19.788 11.743 15.605 1.00 88.75 102 THR A C 1
ATOM 783 O O . THR A 1 102 ? -19.997 12.873 15.177 1.00 88.75 102 THR A O 1
ATOM 786 N N . GLY A 1 103 ? -19.967 10.663 14.842 1.00 87.00 103 GLY A N 1
ATOM 787 C CA . GLY A 1 103 ? -20.289 10.725 13.417 1.00 87.00 103 GLY A CA 1
ATOM 788 C C . GLY A 1 103 ? -19.111 11.120 12.519 1.00 87.00 103 GLY A C 1
ATOM 789 O O . GLY A 1 103 ? -19.276 11.118 11.301 1.00 87.00 103 GLY A O 1
ATOM 790 N N . HIS A 1 104 ? -17.937 11.434 13.079 1.00 87.50 104 HIS A N 1
ATOM 791 C CA . HIS A 1 104 ? -16.738 11.842 12.335 1.00 87.50 104 HIS A CA 1
ATOM 792 C C . HIS A 1 104 ? -15.864 10.648 11.957 1.00 87.50 104 HIS A C 1
ATOM 794 O O . HIS A 1 104 ? -15.954 9.584 12.574 1.00 87.50 104 HIS A O 1
ATOM 800 N N . CYS A 1 105 ? -14.997 10.827 10.961 1.00 85.56 105 CYS A N 1
ATOM 801 C CA . CYS A 1 105 ? -14.056 9.789 10.570 1.00 85.56 105 CYS A CA 1
ATOM 802 C C . CYS A 1 105 ? -12.886 9.743 11.553 1.00 85.56 105 CYS A C 1
ATOM 804 O O . CYS A 1 105 ? -12.210 10.744 11.787 1.00 85.56 105 CYS A O 1
ATOM 806 N N . LYS A 1 106 ? -12.650 8.564 12.125 1.00 86.62 106 LYS A N 1
ATOM 807 C CA . LYS A 1 106 ? -11.552 8.294 13.053 1.00 86.62 106 LYS A CA 1
ATOM 808 C C . LYS A 1 106 ? -10.585 7.298 12.451 1.00 86.62 106 LYS A C 1
ATOM 810 O O . LYS A 1 106 ? -11.021 6.328 11.836 1.00 86.62 106 LYS A O 1
ATOM 815 N N . ALA A 1 107 ? -9.289 7.517 12.647 1.00 83.25 107 ALA A N 1
ATOM 816 C CA . ALA A 1 107 ? -8.272 6.535 12.290 1.00 83.25 107 ALA A CA 1
ATOM 817 C C . ALA A 1 107 ? -8.466 5.251 13.102 1.00 83.25 107 ALA A C 1
ATOM 819 O O . ALA A 1 107 ? -8.826 5.308 14.278 1.00 83.25 107 ALA A O 1
ATOM 820 N N . GLN A 1 108 ? -8.225 4.101 12.473 1.00 85.00 108 GLN A N 1
ATOM 821 C CA . GLN A 1 108 ? -8.311 2.807 13.145 1.00 85.00 108 GLN A CA 1
ATOM 822 C C . GLN A 1 108 ? -6.980 2.062 13.190 1.00 85.00 108 GLN A C 1
ATOM 824 O O . GLN A 1 108 ? -6.194 2.103 12.246 1.00 85.00 108 GLN A O 1
ATOM 829 N N . VAL A 1 109 ? -6.777 1.318 14.276 1.00 84.25 109 VAL A N 1
ATOM 830 C CA . VAL A 1 109 ? -5.668 0.381 14.480 1.00 84.25 109 VAL A CA 1
ATOM 831 C C . VAL A 1 109 ? -6.219 -1.037 14.545 1.00 84.25 109 VAL A C 1
ATOM 833 O O . VAL A 1 109 ? -7.246 -1.281 15.178 1.00 84.25 109 VAL A O 1
ATOM 836 N N . ALA A 1 110 ? -5.533 -1.972 13.891 1.00 85.19 110 ALA A N 1
ATOM 837 C CA . ALA A 1 110 ? -5.881 -3.385 13.932 1.00 85.19 110 ALA A CA 1
ATOM 838 C C . ALA A 1 110 ? -5.392 -4.028 15.239 1.00 85.19 110 ALA A C 1
ATOM 840 O O . ALA A 1 110 ? -4.201 -3.998 15.559 1.00 85.19 110 ALA A O 1
ATOM 841 N N . VAL A 1 111 ? -6.312 -4.651 15.966 1.00 86.62 111 VAL A N 1
ATOM 842 C CA . VAL A 1 111 ? -6.046 -5.467 17.151 1.00 86.62 111 VAL A CA 1
ATOM 843 C C . VAL A 1 111 ? -6.379 -6.908 16.792 1.00 86.62 111 VAL A C 1
ATOM 845 O O . VAL A 1 111 ? -7.526 -7.238 16.493 1.00 86.62 111 VAL A O 1
ATOM 848 N N . ASN A 1 112 ? -5.361 -7.760 16.794 1.00 87.25 112 ASN A N 1
ATOM 849 C CA . ASN A 1 112 ? -5.490 -9.183 16.530 1.00 87.25 112 ASN A CA 1
ATOM 850 C C . ASN A 1 112 ? -5.686 -9.923 17.848 1.00 87.25 112 ASN A C 1
ATOM 852 O O . ASN A 1 112 ? -4.898 -9.778 18.779 1.00 87.25 112 ASN A O 1
ATOM 856 N N . ILE A 1 113 ? -6.722 -10.741 17.903 1.00 86.69 113 ILE A N 1
ATOM 857 C CA . ILE A 1 113 ? -7.124 -11.518 19.064 1.00 86.69 113 ILE A CA 1
ATOM 858 C C . ILE A 1 113 ? -7.123 -12.981 18.637 1.00 86.69 113 ILE A C 1
ATOM 860 O O . ILE A 1 113 ? -7.847 -13.360 17.716 1.00 86.69 113 ILE A O 1
ATOM 864 N N . GLN A 1 114 ? -6.287 -13.795 19.272 1.00 86.06 114 GLN A N 1
ATOM 865 C CA . GLN A 1 114 ? -6.223 -15.232 19.030 1.00 86.06 114 GLN A CA 1
ATOM 866 C C . GLN A 1 114 ? -7.068 -15.976 20.059 1.00 86.06 114 GLN A C 1
ATOM 868 O O . GLN A 1 114 ? -6.918 -15.780 21.269 1.00 86.06 114 GLN A O 1
ATOM 873 N N . LEU A 1 115 ? -7.940 -16.847 19.558 1.00 82.25 115 LEU A N 1
ATOM 874 C CA . LEU A 1 115 ? -8.915 -17.598 20.334 1.00 82.25 115 LEU A CA 1
ATOM 875 C C . LEU A 1 115 ? -8.670 -19.103 20.213 1.00 82.25 115 LEU A C 1
ATOM 877 O O . LEU A 1 115 ? -8.348 -19.616 19.140 1.00 82.25 115 LEU A O 1
ATOM 881 N N . ASN A 1 116 ? -8.883 -19.799 21.327 1.00 74.75 116 ASN A N 1
ATOM 882 C CA . ASN A 1 116 ? -8.663 -21.233 21.515 1.00 74.75 116 ASN A CA 1
ATOM 883 C C . ASN A 1 116 ? -9.925 -22.084 21.232 1.00 74.75 116 ASN A C 1
ATOM 885 O O . ASN A 1 116 ? -9.900 -23.305 21.350 1.00 74.75 116 ASN A O 1
ATOM 889 N N . SER A 1 117 ? -11.062 -21.458 20.904 1.00 68.00 117 SER A N 1
ATOM 890 C CA . SER A 1 117 ? -12.375 -22.120 20.889 1.00 68.00 117 SER A CA 1
ATOM 891 C C . SER A 1 117 ? -13.027 -22.154 19.511 1.00 68.00 117 SER A C 1
ATOM 893 O O . SER A 1 117 ? -12.975 -21.202 18.732 1.00 68.00 117 SER A O 1
ATOM 895 N N . SER A 1 118 ? -13.739 -23.252 19.255 1.00 67.19 118 SER A N 1
ATOM 896 C CA . SER A 1 118 ? -14.678 -23.399 18.142 1.00 67.19 118 SER A CA 1
ATOM 897 C C . SER A 1 118 ? -16.023 -22.691 18.381 1.00 67.19 118 SER A C 1
ATOM 899 O O . SER A 1 118 ? -16.794 -22.534 17.436 1.00 67.19 118 SER A O 1
ATOM 901 N N . LYS A 1 119 ? -16.309 -22.216 19.605 1.00 65.19 119 LYS A N 1
ATOM 902 C CA . LYS A 1 119 ? -17.537 -21.481 19.987 1.00 65.19 119 LYS A CA 1
ATOM 903 C C . LYS A 1 119 ? -17.423 -19.965 19.784 1.00 65.19 119 LYS A C 1
ATOM 905 O O . LYS A 1 119 ? -17.899 -19.162 20.576 1.00 65.19 119 LYS A O 1
ATOM 910 N N . PHE A 1 120 ? -16.799 -19.583 18.679 1.00 69.25 120 PHE A N 1
ATOM 911 C CA . PHE A 1 120 ? -16.382 -18.218 18.390 1.00 69.25 120 PHE A CA 1
ATOM 912 C C . PHE A 1 120 ? -17.514 -17.165 18.365 1.00 69.25 120 PHE A C 1
ATOM 914 O O . PHE A 1 120 ? -17.310 -16.030 18.790 1.00 69.25 120 PHE A O 1
ATOM 921 N N . GLN A 1 121 ? -18.692 -17.501 17.828 1.00 69.56 121 GLN A N 1
ATOM 922 C CA . GLN A 1 121 ? -19.705 -16.485 17.498 1.00 69.56 121 GLN A CA 1
ATOM 923 C C . GLN A 1 121 ? -20.303 -15.781 18.721 1.00 69.56 121 GLN A C 1
ATOM 925 O O . GLN A 1 121 ? -20.438 -14.558 18.695 1.00 69.56 121 GLN A O 1
ATOM 930 N N . ASP A 1 122 ? -20.634 -16.527 19.775 1.00 69.06 122 ASP A N 1
ATOM 931 C CA . ASP A 1 122 ? -21.272 -15.958 20.969 1.00 69.06 122 ASP A CA 1
ATOM 932 C C . ASP A 1 122 ? -20.273 -15.114 21.779 1.00 69.06 122 ASP A C 1
ATOM 934 O O . ASP A 1 122 ? -20.599 -14.034 22.270 1.00 69.06 122 ASP A O 1
ATOM 938 N N . GLU A 1 123 ? -19.018 -15.562 21.836 1.00 74.44 123 GLU A N 1
ATOM 939 C CA . GLU A 1 123 ? -17.937 -14.894 22.566 1.00 74.44 123 GLU A CA 1
ATOM 940 C C . GLU A 1 123 ? -17.465 -13.614 21.857 1.00 74.44 123 GLU A C 1
ATOM 942 O O . GLU A 1 123 ? -17.071 -12.642 22.504 1.00 74.44 123 GLU A O 1
ATOM 947 N N . PHE A 1 124 ? -17.552 -13.557 20.523 1.00 81.44 124 PHE A N 1
ATOM 948 C CA . PHE A 1 124 ? -17.144 -12.380 19.756 1.00 81.44 124 PHE A CA 1
ATOM 949 C C . PHE A 1 124 ? -17.982 -11.138 20.063 1.00 81.44 124 PHE A C 1
ATOM 951 O O . PHE A 1 124 ? -17.435 -10.044 20.215 1.00 81.44 124 PHE A O 1
ATOM 958 N N . ALA A 1 125 ? -19.303 -11.290 20.174 1.00 83.12 125 ALA A N 1
ATOM 959 C CA . ALA A 1 125 ? -20.182 -10.167 20.490 1.00 83.12 125 ALA A CA 1
ATOM 960 C C . ALA A 1 125 ? -19.855 -9.578 21.871 1.00 83.12 125 ALA A C 1
ATOM 962 O O . ALA A 1 125 ? -19.823 -8.356 22.036 1.00 83.12 125 ALA A O 1
ATOM 963 N N . GLU A 1 126 ? -19.550 -10.440 22.843 1.00 84.00 126 GLU A N 1
ATOM 964 C CA . GLU A 1 126 ? -19.134 -10.021 24.178 1.00 84.00 126 GLU A CA 1
ATOM 965 C C . GLU A 1 126 ? -17.772 -9.314 24.156 1.00 84.00 126 GLU A C 1
ATOM 967 O O . GLU A 1 126 ? -17.622 -8.250 24.764 1.00 84.00 126 GLU A O 1
ATOM 972 N N . ILE A 1 127 ? -16.802 -9.850 23.407 1.00 82.19 127 ILE A N 1
ATOM 973 C CA . ILE A 1 127 ? -15.489 -9.226 23.190 1.00 82.19 127 ILE A CA 1
ATOM 974 C C . ILE A 1 127 ? -15.653 -7.809 22.653 1.00 82.19 127 ILE A C 1
ATOM 976 O O . ILE A 1 127 ? -15.125 -6.861 23.234 1.00 82.19 127 ILE A O 1
ATOM 980 N N . VAL A 1 128 ? -16.408 -7.650 21.565 1.00 87.25 128 VAL A N 1
ATOM 981 C CA . VAL A 1 128 ? -16.615 -6.345 20.932 1.00 87.25 128 VAL A CA 1
ATOM 982 C C . VAL A 1 128 ? -17.320 -5.390 21.888 1.00 87.25 128 VAL A C 1
ATOM 984 O O . VAL A 1 128 ? -16.889 -4.247 22.017 1.00 87.25 128 VAL A O 1
ATOM 987 N N . ALA A 1 129 ? -18.356 -5.841 22.600 1.00 86.69 129 ALA A N 1
ATOM 988 C CA . ALA A 1 129 ? -19.077 -5.009 23.559 1.00 86.69 129 ALA A CA 1
ATOM 989 C C . ALA A 1 129 ? -18.171 -4.520 24.701 1.00 86.69 129 ALA A C 1
ATOM 991 O O . ALA A 1 129 ? -18.206 -3.336 25.045 1.00 86.69 129 ALA A O 1
ATOM 992 N N . ARG A 1 130 ? -17.327 -5.405 25.251 1.00 85.06 130 ARG A N 1
ATOM 993 C CA . ARG A 1 130 ? -16.353 -5.054 26.292 1.00 85.06 130 ARG A CA 1
ATOM 994 C C . ARG A 1 130 ? -15.331 -4.059 25.766 1.00 85.06 130 ARG A C 1
ATOM 996 O O . ARG A 1 130 ? -15.166 -3.012 26.377 1.00 85.06 130 ARG A O 1
ATOM 1003 N N . VAL A 1 131 ? -14.698 -4.326 24.623 1.00 86.50 131 VAL A N 1
ATOM 1004 C CA . VAL A 1 131 ? -13.709 -3.404 24.039 1.00 86.50 131 VAL A CA 1
ATOM 1005 C C . VAL A 1 131 ? -14.342 -2.047 23.742 1.00 86.50 131 VAL A C 1
ATOM 1007 O O . VAL A 1 131 ? -13.768 -1.031 24.121 1.00 86.50 131 VAL A O 1
ATOM 1010 N N . ASN A 1 132 ? -15.553 -2.022 23.175 1.00 88.62 132 ASN A N 1
ATOM 1011 C CA . ASN A 1 132 ? -16.273 -0.795 22.820 1.00 88.62 132 ASN A CA 1
ATOM 1012 C C . ASN A 1 132 ? -16.601 0.110 24.020 1.00 88.62 132 ASN A C 1
ATOM 1014 O O . ASN A 1 132 ? -16.807 1.321 23.866 1.00 88.62 132 ASN A O 1
ATOM 1018 N N . HIS A 1 133 ? -16.632 -0.465 25.226 1.00 87.06 133 HIS A N 1
ATOM 1019 C CA . HIS A 1 133 ? -16.757 0.294 26.464 1.00 87.06 133 HIS A CA 1
ATOM 1020 C C . HIS A 1 133 ? -15.515 1.155 26.747 1.00 87.06 133 HIS A C 1
ATOM 1022 O O . HIS A 1 133 ? -15.651 2.267 27.255 1.00 87.06 133 HIS A O 1
ATOM 1028 N N . PHE A 1 134 ? -14.326 0.674 26.374 1.00 86.00 134 PHE A N 1
ATOM 1029 C CA . PHE A 1 134 ? -13.042 1.331 26.636 1.00 86.00 134 PHE A CA 1
ATOM 1030 C C . PHE A 1 134 ? -12.546 2.148 25.446 1.00 86.00 134 PHE A C 1
ATOM 1032 O O . PHE A 1 134 ? -12.174 3.310 25.593 1.00 86.00 134 PHE A O 1
ATOM 1039 N N . VAL A 1 135 ? -12.576 1.557 24.257 1.00 89.44 135 VAL A N 1
ATOM 1040 C CA . VAL A 1 135 ? -12.128 2.173 23.011 1.00 89.44 135 VAL A CA 1
ATOM 1041 C C . VAL A 1 135 ? -13.172 1.931 21.942 1.00 89.44 135 VAL A C 1
ATOM 1043 O O . VAL A 1 135 ? -13.718 0.844 21.832 1.00 89.44 135 VAL A O 1
ATOM 1046 N N . GLU A 1 136 ? -13.480 2.950 21.152 1.00 90.69 136 GLU A N 1
ATOM 1047 C CA . GLU A 1 136 ? -14.486 2.808 20.108 1.00 90.69 136 GLU A CA 1
ATOM 1048 C C . GLU A 1 136 ? -14.050 1.782 19.055 1.00 90.69 136 GLU A C 1
ATOM 1050 O O . GLU A 1 136 ? -12.940 1.869 18.526 1.00 90.69 136 GLU A O 1
ATOM 1055 N N . VAL A 1 137 ? -14.926 0.815 18.769 1.00 89.31 137 VAL A N 1
ATOM 1056 C CA . VAL A 1 137 ? -14.662 -0.279 17.827 1.00 89.31 137 VAL A CA 1
ATOM 1057 C C . VAL A 1 137 ? -15.349 0.015 16.496 1.00 89.31 137 VAL A C 1
ATOM 1059 O O . VAL A 1 137 ? -16.533 0.349 16.443 1.00 89.31 137 VAL A O 1
ATOM 1062 N N . SER A 1 138 ? -14.597 -0.123 15.411 1.00 86.81 138 SER A N 1
ATOM 1063 C CA . SER A 1 138 ? -15.098 -0.081 14.041 1.00 86.81 138 SER A CA 1
ATOM 1064 C C . SER A 1 138 ? -16.113 -1.206 13.809 1.00 86.81 138 SER A C 1
ATOM 1066 O O . SER A 1 138 ? -15.925 -2.315 14.308 1.00 86.81 138 SER A O 1
ATOM 1068 N N . PRO A 1 139 ? -17.166 -0.985 13.004 1.00 82.12 139 PRO A N 1
ATOM 1069 C CA . PRO A 1 139 ? -18.112 -2.048 12.657 1.00 82.12 139 PRO A CA 1
ATOM 1070 C C . PRO A 1 139 ? -17.479 -3.156 11.799 1.00 82.12 139 PRO A C 1
ATOM 1072 O O . PRO A 1 139 ? -18.079 -4.213 11.609 1.00 82.12 139 PRO A O 1
ATOM 1075 N N . HIS A 1 140 ? -16.289 -2.913 11.248 1.00 79.31 140 HIS A N 1
ATOM 1076 C CA . HIS A 1 140 ? -15.555 -3.880 10.449 1.00 79.31 140 HIS A CA 1
ATOM 1077 C C . HIS A 1 140 ? -14.695 -4.778 11.341 1.00 79.31 140 HIS A C 1
ATOM 1079 O O . HIS A 1 140 ? -14.069 -4.315 12.292 1.00 79.31 140 HIS A O 1
ATOM 1085 N N . PHE A 1 141 ? -14.636 -6.061 11.000 1.00 84.94 141 PHE A N 1
ATOM 1086 C CA . PHE A 1 141 ? -13.749 -7.037 11.620 1.00 84.94 141 PHE A CA 1
ATOM 1087 C C . PHE A 1 141 ? -13.398 -8.128 10.606 1.00 84.94 141 PHE A C 1
ATOM 1089 O O . PHE A 1 141 ? -14.143 -8.366 9.654 1.00 84.94 141 PHE A O 1
ATOM 1096 N N . GLU A 1 142 ? -12.270 -8.799 10.811 1.00 83.69 142 GLU A N 1
ATOM 1097 C CA . GLU A 1 142 ? -11.863 -9.947 10.003 1.00 83.69 142 GLU A CA 1
ATOM 1098 C C . GLU A 1 142 ? -11.799 -11.206 10.856 1.00 83.69 142 GLU A C 1
ATOM 1100 O O . GLU A 1 142 ? -11.285 -11.187 11.973 1.00 83.69 142 GLU A O 1
ATOM 1105 N N . LEU A 1 143 ? -12.259 -12.319 10.287 1.00 83.19 143 LEU A N 1
ATOM 1106 C CA . LEU A 1 143 ? -12.093 -13.641 10.867 1.00 83.19 143 LEU A CA 1
ATOM 1107 C C . LEU A 1 143 ? -11.153 -14.480 10.011 1.00 83.19 143 LEU A C 1
ATOM 1109 O O . LEU A 1 143 ? -11.363 -14.630 8.806 1.00 83.19 143 LEU A O 1
ATOM 1113 N N . LYS A 1 144 ? -10.147 -15.081 10.638 1.00 84.06 144 LYS A N 1
ATOM 1114 C CA . LYS A 1 144 ? -9.260 -16.063 10.013 1.00 84.06 144 LYS A CA 1
ATOM 1115 C C . LYS A 1 144 ? -9.268 -17.320 10.860 1.00 84.06 144 LYS A C 1
ATOM 1117 O O . LYS A 1 144 ? -8.920 -17.276 12.032 1.00 84.06 144 LYS A O 1
ATOM 1122 N N . ASN A 1 145 ? -9.658 -18.435 10.258 1.00 81.44 145 ASN A N 1
ATOM 1123 C CA . ASN A 1 145 ? -9.566 -19.745 10.884 1.00 81.44 145 ASN A CA 1
ATOM 1124 C C . ASN A 1 145 ? -8.428 -20.521 10.213 1.00 81.44 145 ASN A C 1
ATOM 1126 O O . ASN A 1 145 ? -8.482 -20.771 9.007 1.00 81.44 145 ASN A O 1
ATOM 1130 N N . GLN A 1 146 ? -7.384 -20.845 10.972 1.00 79.25 146 GLN A N 1
ATOM 1131 C CA . GLN A 1 146 ? -6.246 -21.636 10.512 1.00 79.25 146 GLN A CA 1
ATOM 1132 C C . GLN A 1 146 ? -5.923 -22.698 11.562 1.00 79.25 146 GLN A C 1
ATOM 1134 O O . GLN A 1 146 ? -5.647 -22.354 12.701 1.00 79.25 146 GLN A O 1
ATOM 1139 N N . LEU A 1 147 ? -5.931 -23.982 11.181 1.00 74.25 147 LEU A N 1
ATOM 1140 C CA . LEU A 1 147 ? -5.422 -25.088 12.014 1.00 74.25 147 LEU A CA 1
ATOM 1141 C C . LEU A 1 147 ? -5.958 -25.086 13.468 1.00 74.25 147 LEU A C 1
ATOM 1143 O O . LEU A 1 147 ? -5.184 -25.196 14.412 1.00 74.25 147 LEU A O 1
ATOM 1147 N N . ASN A 1 148 ? -7.279 -24.958 13.652 1.00 72.19 148 ASN A N 1
ATOM 1148 C CA . ASN A 1 148 ? -7.960 -24.847 14.960 1.00 72.19 148 ASN A CA 1
ATOM 1149 C C . ASN A 1 148 ? -7.663 -23.573 15.770 1.00 72.19 148 ASN A C 1
ATOM 1151 O O . ASN A 1 148 ? -8.099 -23.472 16.914 1.00 72.19 148 ASN A O 1
ATOM 1155 N N . GLN A 1 149 ? -6.988 -22.587 15.189 1.00 76.44 149 GLN A N 1
ATOM 1156 C CA . GLN A 1 149 ? -6.846 -21.257 15.767 1.00 76.44 149 GLN A CA 1
ATOM 1157 C C . GLN A 1 149 ? -7.751 -20.278 15.030 1.00 76.44 149 GLN A C 1
ATOM 1159 O O . GLN A 1 149 ? -7.675 -20.114 13.807 1.00 76.44 149 GLN A O 1
ATOM 1164 N N . VAL A 1 150 ? -8.604 -19.601 15.794 1.00 84.56 150 VAL A N 1
ATOM 1165 C CA . VAL A 1 150 ? -9.431 -18.515 15.277 1.00 84.56 150 VAL A CA 1
ATOM 1166 C C . VAL A 1 150 ? -8.745 -17.206 15.638 1.00 84.56 150 VAL A C 1
ATOM 1168 O O . VAL A 1 150 ? -8.648 -16.841 16.804 1.00 84.56 150 VAL A O 1
ATOM 1171 N N . THR A 1 151 ? -8.241 -16.503 14.628 1.00 85.69 151 THR A N 1
ATOM 1172 C CA . THR A 1 151 ? -7.745 -15.136 14.772 1.00 85.69 151 THR A CA 1
ATOM 1173 C C . THR A 1 151 ? -8.823 -14.166 14.335 1.00 85.69 151 THR A C 1
ATOM 1175 O O . THR A 1 151 ? -9.360 -14.254 13.229 1.00 85.69 151 THR A O 1
ATOM 1178 N N . VAL A 1 152 ? -9.098 -13.209 15.202 1.00 86.81 152 VAL A N 1
ATOM 1179 C CA . VAL A 1 152 ? -10.058 -12.143 14.982 1.00 86.81 152 VAL A CA 1
ATOM 1180 C C . VAL A 1 152 ? -9.299 -10.843 14.933 1.00 86.81 152 VAL A C 1
ATOM 1182 O O . VAL A 1 152 ? -8.577 -10.512 15.869 1.00 86.81 152 VAL A O 1
ATOM 1185 N N . THR A 1 153 ? -9.471 -10.087 13.866 1.00 87.62 153 THR A N 1
ATOM 1186 C CA . THR A 1 153 ? -8.949 -8.729 13.795 1.00 87.62 153 THR A CA 1
ATOM 1187 C C . THR A 1 153 ? -10.112 -7.776 14.000 1.00 87.62 153 THR A C 1
ATOM 1189 O O . THR A 1 153 ? -10.999 -7.695 13.153 1.00 87.62 153 THR A O 1
ATOM 1192 N N . ILE A 1 154 ? -10.116 -7.064 15.124 1.00 89.19 154 ILE A N 1
ATOM 1193 C CA . ILE A 1 154 ? -11.000 -5.914 15.332 1.00 89.19 154 ILE A CA 1
ATOM 1194 C C . ILE A 1 154 ? -10.226 -4.636 15.036 1.00 89.19 154 ILE A C 1
ATOM 1196 O O . ILE A 1 154 ? -9.004 -4.591 15.174 1.00 89.19 154 ILE A O 1
ATOM 1200 N N . TYR A 1 155 ? -10.935 -3.586 14.646 1.00 88.06 155 TYR A N 1
ATOM 1201 C CA . TYR A 1 155 ? -10.329 -2.283 14.406 1.00 88.06 155 TYR A CA 1
ATOM 1202 C C . TYR A 1 155 ? -10.853 -1.297 15.437 1.00 88.06 155 TYR A C 1
ATOM 1204 O O . TYR A 1 155 ? -12.059 -1.214 15.649 1.00 88.06 155 TYR A O 1
ATOM 1212 N N . VAL A 1 156 ? -9.961 -0.568 16.097 1.00 90.38 156 VAL A N 1
ATOM 1213 C CA . VAL A 1 156 ? -10.316 0.338 17.198 1.00 90.38 156 VAL A CA 1
ATOM 1214 C C . VAL A 1 156 ? -9.762 1.735 16.957 1.00 90.38 156 VAL A C 1
ATOM 1216 O O . VAL A 1 156 ? -8.823 1.894 16.181 1.00 90.38 156 VAL A O 1
ATOM 1219 N N . ASP A 1 157 ? -10.325 2.741 17.622 1.00 89.25 157 ASP A N 1
ATOM 1220 C CA . ASP A 1 157 ? -9.871 4.134 17.548 1.00 89.25 157 ASP A CA 1
ATOM 1221 C C . ASP A 1 157 ? -8.370 4.279 17.859 1.00 89.25 157 ASP A C 1
ATOM 1223 O O . ASP A 1 157 ? -7.903 3.978 18.961 1.00 89.25 157 ASP A O 1
ATOM 1227 N N . ALA A 1 158 ? -7.614 4.773 16.878 1.00 85.00 158 ALA A N 1
ATOM 1228 C CA . ALA A 1 158 ? -6.174 4.973 16.978 1.00 85.00 158 ALA A CA 1
ATOM 1229 C C . ALA A 1 158 ? -5.783 6.007 18.045 1.00 85.00 158 ALA A C 1
ATOM 1231 O O . ALA A 1 158 ? -4.676 5.952 18.586 1.00 85.00 158 ALA A O 1
ATOM 1232 N N . GLU A 1 159 ? -6.678 6.945 18.377 1.00 85.62 159 GLU A N 1
ATOM 1233 C CA . GLU A 1 159 ? -6.406 7.976 19.380 1.00 85.62 159 GLU A CA 1
ATOM 1234 C C . GLU A 1 159 ? -6.110 7.372 20.762 1.00 85.62 159 GLU A C 1
ATOM 1236 O O . GLU A 1 159 ? -5.285 7.911 21.506 1.00 85.62 159 GLU A O 1
ATOM 1241 N N . PHE A 1 160 ? -6.670 6.194 21.058 1.00 86.19 160 PHE A N 1
ATOM 1242 C CA . PHE A 1 160 ? -6.394 5.430 22.277 1.00 86.19 160 PHE A CA 1
ATOM 1243 C C . PHE A 1 160 ? -4.905 5.083 22.459 1.00 86.19 160 PHE A C 1
ATOM 1245 O O . PHE A 1 160 ? -4.416 4.967 23.583 1.00 86.19 160 PHE A O 1
ATOM 1252 N N . PHE A 1 161 ? -4.151 4.966 21.364 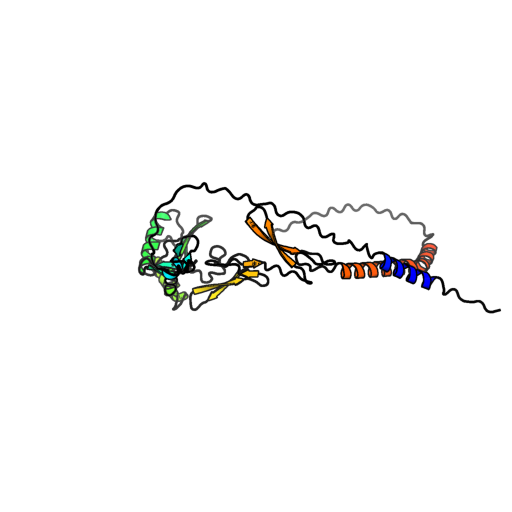1.00 82.56 161 PHE A N 1
ATOM 1253 C CA . PHE A 1 161 ? -2.734 4.592 21.375 1.00 82.56 161 PHE A CA 1
ATOM 1254 C C . PHE A 1 161 ? -1.779 5.792 21.312 1.00 82.56 161 PHE A C 1
ATOM 1256 O O . PHE A 1 161 ? -0.561 5.619 21.297 1.00 82.56 161 PHE A O 1
ATOM 1263 N N . LYS A 1 162 ? -2.287 7.032 21.293 1.00 80.56 162 LYS A N 1
ATOM 1264 C CA . LYS A 1 162 ? -1.470 8.251 21.132 1.00 80.56 162 LYS A CA 1
ATOM 1265 C C . LYS A 1 162 ? -0.424 8.454 22.240 1.00 80.56 162 LYS A C 1
ATOM 1267 O O . LYS A 1 162 ? 0.597 9.090 21.995 1.00 80.56 162 LYS A O 1
ATOM 1272 N N . GLY A 1 163 ? -0.677 7.943 23.447 1.00 77.06 163 GLY A N 1
ATOM 1273 C CA . GLY A 1 163 ? 0.221 8.090 24.598 1.00 77.06 163 GLY A CA 1
ATOM 1274 C C . GLY A 1 163 ? 1.352 7.058 24.645 1.00 77.06 163 GLY A C 1
ATOM 1275 O O . GLY A 1 163 ? 2.517 7.424 24.778 1.00 77.06 163 GLY A O 1
ATOM 1276 N N . SER A 1 164 ? 1.021 5.765 24.581 1.00 81.31 164 SER A N 1
ATOM 1277 C CA . SER A 1 164 ? 2.001 4.671 24.626 1.00 81.31 164 SER A CA 1
ATOM 1278 C C . SER A 1 164 ? 1.377 3.358 24.164 1.00 81.31 164 SER A C 1
ATOM 1280 O O . SER A 1 164 ? 0.475 2.840 24.818 1.00 81.31 164 SER A O 1
ATOM 1282 N N . TRP A 1 165 ? 1.924 2.773 23.097 1.00 79.62 165 TRP A N 1
ATOM 1283 C CA . TRP A 1 165 ? 1.483 1.478 22.570 1.00 79.62 165 TRP A CA 1
ATOM 1284 C C . TRP A 1 165 ? 1.531 0.371 23.613 1.00 79.62 165 TRP A C 1
ATOM 1286 O O . TRP A 1 165 ? 0.562 -0.357 23.779 1.00 79.62 165 TRP A O 1
ATOM 1296 N N . THR A 1 166 ? 2.640 0.269 24.343 1.00 81.00 166 THR A N 1
ATOM 1297 C CA . THR A 1 166 ? 2.832 -0.779 25.348 1.00 81.00 166 THR A CA 1
ATOM 1298 C C . THR A 1 166 ? 1.824 -0.654 26.487 1.00 81.00 166 THR A C 1
ATOM 1300 O O . THR A 1 166 ? 1.317 -1.665 26.966 1.00 81.00 166 THR A O 1
ATOM 1303 N N . ASN A 1 167 ? 1.510 0.572 26.918 1.00 84.12 167 ASN A N 1
ATOM 1304 C CA . ASN A 1 167 ? 0.552 0.786 28.003 1.00 84.12 167 ASN A CA 1
ATOM 1305 C C . ASN A 1 167 ? -0.879 0.518 27.534 1.00 84.12 167 ASN A C 1
ATOM 1307 O O . ASN A 1 167 ? -1.584 -0.231 28.198 1.00 84.12 167 ASN A O 1
ATOM 1311 N N . SER A 1 168 ? -1.268 1.059 26.377 1.00 85.62 168 SER A N 1
ATOM 1312 C CA . SER A 1 168 ? -2.588 0.846 25.776 1.00 85.62 168 SER A CA 1
ATOM 1313 C C . SER A 1 168 ? -2.826 -0.631 25.435 1.00 85.62 168 SER A C 1
ATOM 1315 O O . SER A 1 168 ? -3.900 -1.163 25.691 1.00 85.62 168 SER A O 1
ATOM 1317 N N . GLU A 1 169 ? -1.815 -1.342 24.924 1.00 85.75 169 GLU A N 1
ATOM 1318 C CA . GLU A 1 169 ? -1.884 -2.791 24.701 1.00 85.75 169 GLU A CA 1
ATOM 1319 C C . GLU A 1 169 ? -2.034 -3.551 26.023 1.00 85.75 169 GLU A C 1
ATOM 1321 O O . GLU A 1 169 ? -2.861 -4.453 26.119 1.00 85.75 169 GLU A O 1
ATOM 1326 N N . LYS A 1 170 ? -1.275 -3.185 27.062 1.00 87.06 170 LYS A N 1
ATOM 1327 C CA . LYS A 1 170 ? -1.399 -3.803 28.389 1.00 87.06 170 LYS A CA 1
ATOM 1328 C C . LYS A 1 170 ? -2.775 -3.554 29.011 1.00 87.06 170 LYS A C 1
ATOM 1330 O O . LYS A 1 170 ? -3.305 -4.448 29.664 1.00 87.06 170 LYS A O 1
ATOM 1335 N N . GLU A 1 171 ? -3.338 -2.368 28.812 1.00 87.69 171 GLU A N 1
ATOM 1336 C CA . GLU A 1 171 ? -4.688 -2.017 29.249 1.00 87.69 171 GLU A CA 1
ATOM 1337 C C . GLU A 1 171 ? -5.737 -2.835 28.495 1.00 87.69 171 GLU A C 1
ATOM 1339 O O . GLU A 1 171 ? -6.575 -3.458 29.130 1.00 87.69 171 GLU A O 1
ATOM 1344 N N . LEU A 1 172 ? -5.632 -2.967 27.169 1.00 86.38 172 LEU A N 1
ATOM 1345 C CA . LEU A 1 172 ? -6.510 -3.866 26.414 1.00 86.38 172 LEU A CA 1
ATOM 1346 C C . LEU A 1 172 ? -6.376 -5.314 26.888 1.00 86.38 172 LEU A C 1
ATOM 1348 O O . LEU A 1 172 ? -7.384 -5.967 27.135 1.00 86.38 172 LEU A O 1
ATOM 1352 N N . ARG A 1 173 ? -5.150 -5.811 27.083 1.00 86.31 173 ARG A N 1
ATOM 1353 C CA . ARG A 1 173 ? -4.904 -7.163 27.611 1.00 86.31 173 ARG A CA 1
ATOM 1354 C C . ARG A 1 173 ? -5.529 -7.362 28.993 1.00 86.31 173 ARG A C 1
ATOM 1356 O O . ARG A 1 173 ? -6.049 -8.443 29.257 1.00 86.31 173 ARG A O 1
ATOM 1363 N N . SER A 1 174 ? -5.511 -6.354 29.870 1.00 85.81 174 SER A N 1
ATOM 1364 C CA . SER A 1 174 ? -6.084 -6.479 31.218 1.00 85.81 174 SER A CA 1
ATOM 1365 C C . SER A 1 174 ? -7.611 -6.616 31.207 1.00 85.81 174 SER A C 1
ATOM 1367 O O . SER A 1 174 ? -8.160 -7.299 32.076 1.00 85.81 174 SER A O 1
ATOM 1369 N N . LEU A 1 175 ? -8.293 -6.074 30.189 1.00 81.25 175 LEU A N 1
ATOM 1370 C CA . LEU A 1 175 ? -9.736 -6.270 29.992 1.00 81.25 175 LEU A CA 1
ATOM 1371 C C . LEU A 1 175 ? -10.094 -7.740 29.791 1.00 81.25 175 LEU A C 1
ATOM 1373 O O . LEU A 1 175 ? -11.121 -8.200 30.287 1.00 81.25 175 LEU A O 1
ATOM 1377 N N . PHE A 1 176 ? -9.226 -8.473 29.098 1.00 76.69 176 PHE A N 1
ATOM 1378 C CA . PHE A 1 176 ? -9.414 -9.892 28.812 1.00 76.69 176 PHE A CA 1
ATOM 1379 C C . PHE A 1 176 ? -8.880 -10.781 29.937 1.00 76.69 176 PHE A C 1
ATOM 1381 O O . PHE A 1 176 ? -9.488 -11.799 30.251 1.00 76.69 176 PHE A O 1
ATOM 1388 N N . ALA A 1 177 ? -7.809 -10.362 30.618 1.00 73.88 177 ALA A N 1
ATOM 1389 C CA . ALA A 1 177 ? -7.220 -11.110 31.731 1.00 73.88 177 ALA A CA 1
ATOM 1390 C C . ALA A 1 177 ? -8.133 -11.217 32.969 1.00 73.88 177 ALA A C 1
ATOM 1392 O O . ALA A 1 177 ? -7.937 -12.100 33.797 1.00 73.88 177 ALA A O 1
ATOM 1393 N N . SER A 1 178 ? -9.114 -10.319 33.115 1.00 63.94 178 SER A N 1
ATOM 1394 C CA . SER A 1 178 ? -10.073 -10.332 34.234 1.00 63.94 178 SER A CA 1
ATOM 1395 C C . SER A 1 178 ? -11.330 -11.173 33.981 1.00 63.94 178 SER A C 1
ATOM 1397 O O . SER A 1 178 ? -12.198 -11.250 34.850 1.00 63.94 178 SER A O 1
ATOM 1399 N N . SER A 1 179 ? -11.462 -11.772 32.795 1.00 56.12 179 SER A N 1
ATOM 1400 C CA . SER A 1 179 ? -12.691 -12.441 32.370 1.00 56.12 179 SER A CA 1
ATOM 1401 C C . SER A 1 179 ? -12.610 -13.963 32.500 1.00 56.12 179 SER A C 1
ATOM 1403 O O . SER A 1 179 ? -11.563 -14.554 32.266 1.00 56.12 179 SER A O 1
ATOM 1405 N N . GLU A 1 180 ? -13.742 -14.601 32.811 1.00 59.62 180 GLU A N 1
ATOM 1406 C CA . GLU A 1 180 ? -13.953 -16.065 32.781 1.00 59.62 180 GLU A CA 1
ATOM 1407 C C . GLU A 1 180 ? -13.766 -16.686 31.380 1.00 59.62 180 GLU A C 1
ATOM 1409 O O . GLU A 1 180 ? -13.930 -17.889 31.188 1.00 59.62 180 GLU A O 1
ATOM 1414 N N . LEU A 1 181 ? -13.423 -15.873 30.381 1.00 62.94 181 LEU A N 1
ATOM 1415 C CA . LEU A 1 181 ? -13.063 -16.313 29.047 1.00 62.94 181 LEU A CA 1
ATOM 1416 C C . LEU A 1 181 ? -11.635 -16.882 29.092 1.00 62.94 181 LEU A C 1
ATOM 1418 O O . LEU A 1 181 ? -10.677 -16.235 28.673 1.00 62.94 181 LEU A O 1
ATOM 1422 N N . GLU A 1 182 ? -11.495 -18.141 29.517 1.00 61.28 182 GLU A N 1
ATOM 1423 C CA . GLU A 1 182 ? -10.276 -18.967 29.356 1.00 61.28 182 GLU A CA 1
ATOM 1424 C C . GLU A 1 182 ? -9.893 -19.212 27.874 1.00 61.28 182 GLU A C 1
ATOM 1426 O O . GLU A 1 182 ? -9.089 -20.080 27.533 1.00 61.28 182 GLU A O 1
ATOM 1431 N N . VAL A 1 183 ? -10.503 -18.464 26.957 1.00 67.00 183 VAL A N 1
ATOM 1432 C CA . VAL A 1 183 ? -10.512 -18.717 25.524 1.00 67.00 183 VAL A CA 1
ATOM 1433 C C . VAL A 1 183 ? -9.440 -17.918 24.783 1.00 67.00 183 VAL A C 1
ATOM 1435 O O . VAL A 1 183 ? -9.119 -18.244 23.643 1.00 67.00 183 VAL A O 1
ATOM 1438 N N . PHE A 1 184 ? -8.831 -16.907 25.404 1.00 69.25 184 PHE A N 1
ATOM 1439 C CA . PHE A 1 184 ? -7.786 -16.112 24.755 1.00 69.25 184 PHE A CA 1
ATOM 1440 C C . PHE A 1 184 ? -6.412 -16.749 24.909 1.00 69.25 184 PHE A C 1
ATOM 1442 O O . PHE A 1 184 ? -5.974 -17.055 26.016 1.00 69.25 184 PHE A O 1
ATOM 1449 N N . TRP A 1 185 ? -5.704 -16.883 23.792 1.00 69.31 185 TRP A N 1
ATOM 1450 C CA . TRP A 1 185 ? -4.289 -17.255 23.799 1.00 69.31 185 TRP A CA 1
ATOM 1451 C C . TRP A 1 185 ? -3.378 -16.041 23.734 1.00 69.31 185 TRP A C 1
ATOM 1453 O O . TRP A 1 185 ? -2.379 -15.986 24.448 1.00 69.31 185 TRP A O 1
ATOM 1463 N N . ASP A 1 186 ? -3.723 -15.061 22.900 1.00 82.88 186 ASP A N 1
ATOM 1464 C CA . ASP A 1 186 ? -2.900 -13.874 22.719 1.00 82.88 186 ASP A CA 1
ATOM 1465 C C . ASP A 1 186 ? -3.709 -12.698 22.158 1.00 82.88 186 ASP A C 1
ATOM 1467 O O . ASP A 1 186 ? -4.703 -12.874 21.449 1.00 82.88 186 ASP A O 1
ATOM 1471 N N . LEU A 1 187 ? -3.256 -11.485 22.461 1.00 85.25 187 LEU A N 1
ATOM 1472 C CA . LEU A 1 187 ? -3.750 -10.244 21.876 1.00 85.25 187 LEU A CA 1
ATOM 1473 C C . LEU A 1 187 ? -2.553 -9.468 21.369 1.00 85.25 187 LEU A C 1
ATOM 1475 O O . LEU A 1 187 ? -1.753 -9.022 22.169 1.00 85.25 187 LEU A O 1
ATOM 1479 N N . SER A 1 188 ? -2.441 -9.227 20.074 1.00 84.44 188 SER A N 1
ATOM 1480 C CA . SER A 1 188 ? -1.382 -8.376 19.534 1.00 84.44 188 SER A CA 1
ATOM 1481 C C . SER A 1 188 ? -1.984 -7.174 18.834 1.00 84.44 188 SER A C 1
ATOM 1483 O O . SER A 1 188 ? -2.968 -7.273 18.103 1.00 84.44 188 SER A O 1
ATOM 1485 N N . VAL A 1 189 ? -1.387 -6.009 19.045 1.00 82.81 189 VAL A N 1
ATOM 1486 C CA . VAL A 1 189 ? -1.762 -4.808 18.303 1.00 82.81 189 VAL A CA 1
ATOM 1487 C C . VAL A 1 189 ? -0.829 -4.697 17.106 1.00 82.81 189 VAL A C 1
ATOM 1489 O O . VAL A 1 189 ? 0.391 -4.761 17.262 1.00 82.81 189 VAL A O 1
ATOM 1492 N N . SER A 1 190 ? -1.385 -4.554 15.903 1.00 78.50 190 SER A N 1
ATOM 1493 C CA . SER A 1 190 ? -0.581 -4.344 14.700 1.00 78.50 190 SER A CA 1
ATOM 1494 C C . SER A 1 190 ? 0.034 -2.947 14.762 1.00 78.50 190 SER A C 1
ATOM 1496 O O . SER A 1 190 ? -0.661 -1.940 14.634 1.00 78.50 190 SER A O 1
ATOM 1498 N N . ARG A 1 191 ? 1.342 -2.903 15.027 1.00 72.75 191 ARG A N 1
ATOM 1499 C CA . ARG A 1 191 ? 2.113 -1.656 15.150 1.00 72.75 191 ARG A CA 1
ATOM 1500 C C . ARG A 1 191 ? 2.551 -1.109 13.798 1.00 72.75 191 ARG A C 1
ATOM 1502 O O . ARG A 1 191 ? 2.806 0.084 13.689 1.00 72.75 191 ARG A O 1
ATOM 1509 N N . ASP A 1 192 ? 2.595 -1.977 12.793 1.00 69.19 192 ASP A N 1
ATOM 1510 C CA . ASP A 1 192 ? 3.062 -1.647 11.460 1.00 69.19 192 ASP A CA 1
ATOM 1511 C C . ASP A 1 192 ? 1.991 -1.999 10.423 1.00 69.19 192 ASP A C 1
ATOM 1513 O O . ASP A 1 192 ? 1.857 -3.137 9.965 1.00 69.19 192 ASP A O 1
ATOM 1517 N N . LEU A 1 193 ? 1.165 -1.002 10.090 1.00 70.88 193 LEU A N 1
ATOM 1518 C CA . LEU A 1 193 ? 0.113 -1.136 9.073 1.00 70.88 193 LEU A CA 1
ATOM 1519 C C . LEU A 1 193 ? 0.709 -1.500 7.704 1.00 70.88 193 LEU A C 1
ATOM 1521 O O . LEU A 1 193 ? 0.023 -2.107 6.884 1.00 70.88 193 LEU A O 1
ATOM 1525 N N . CYS A 1 194 ? 1.975 -1.138 7.478 1.00 73.75 194 CYS A N 1
ATOM 1526 C CA . CYS A 1 194 ? 2.704 -1.369 6.241 1.00 73.75 194 CYS A CA 1
ATOM 1527 C C . CYS A 1 194 ? 3.292 -2.780 6.123 1.00 73.75 194 CYS A C 1
ATOM 1529 O O . CYS A 1 194 ? 3.472 -3.256 5.009 1.00 73.75 194 CYS A O 1
ATOM 1531 N N . GLU A 1 195 ? 3.584 -3.475 7.224 1.00 72.69 195 GLU A N 1
ATOM 1532 C CA . GLU A 1 195 ? 4.187 -4.816 7.150 1.00 72.69 195 GLU A CA 1
ATOM 1533 C C . GLU A 1 195 ? 3.156 -5.921 6.910 1.00 72.69 195 GLU A C 1
ATOM 1535 O O . GLU A 1 195 ? 3.484 -6.988 6.392 1.00 72.69 195 GLU A O 1
ATOM 1540 N N . ASN A 1 196 ? 1.894 -5.694 7.277 1.00 68.44 196 ASN A N 1
ATOM 1541 C CA . ASN A 1 196 ? 0.868 -6.720 7.163 1.00 68.44 196 ASN A CA 1
ATOM 1542 C C . ASN A 1 196 ? 0.256 -6.721 5.748 1.00 68.44 196 ASN A C 1
ATOM 1544 O O . ASN A 1 196 ? -0.494 -5.804 5.413 1.00 68.44 196 ASN A O 1
ATOM 1548 N N . PRO A 1 197 ? 0.477 -7.770 4.929 1.00 64.81 197 PRO A N 1
ATOM 1549 C CA . PRO A 1 197 ? 0.054 -7.802 3.527 1.00 64.81 197 PRO A CA 1
ATOM 1550 C C . PRO A 1 197 ? -1.467 -7.726 3.345 1.00 64.81 197 PRO A C 1
ATOM 1552 O O . PRO A 1 197 ? -1.939 -7.332 2.284 1.00 64.81 197 PRO A O 1
ATOM 1555 N N . LYS A 1 198 ? -2.253 -8.089 4.369 1.00 56.84 198 LYS A N 1
ATOM 1556 C CA . LYS A 1 198 ? -3.724 -8.034 4.316 1.00 56.84 198 LYS A CA 1
ATOM 1557 C C . LYS A 1 198 ? -4.281 -6.667 4.685 1.00 56.84 198 LYS A C 1
ATOM 1559 O O . LYS A 1 198 ? -5.364 -6.315 4.239 1.00 56.84 198 LYS A O 1
ATOM 1564 N N . THR A 1 199 ? -3.541 -5.902 5.481 1.00 62.06 199 THR A N 1
ATOM 1565 C CA . THR A 1 199 ? -3.892 -4.521 5.822 1.00 62.06 199 THR A CA 1
ATOM 1566 C C . THR A 1 199 ? -3.010 -3.518 5.090 1.00 62.06 199 THR A C 1
ATOM 1568 O O . THR A 1 199 ? -3.073 -2.342 5.435 1.00 62.06 199 THR A O 1
ATOM 1571 N N . HIS A 1 200 ? -2.209 -3.968 4.110 1.00 71.62 200 HIS A N 1
ATOM 1572 C CA . HIS A 1 200 ? -1.251 -3.129 3.405 1.00 71.62 200 HIS A CA 1
ATOM 1573 C C . HIS A 1 200 ? -2.025 -2.025 2.678 1.00 71.62 200 HIS A C 1
ATOM 1575 O O . HIS A 1 200 ? -2.765 -2.294 1.729 1.00 71.62 200 HIS A O 1
ATOM 1581 N N . PRO A 1 201 ? -1.896 -0.774 3.131 1.00 72.06 201 PRO A N 1
ATOM 1582 C CA . PRO A 1 201 ? -2.799 0.299 2.739 1.00 72.06 201 PRO A CA 1
ATOM 1583 C C . PRO A 1 201 ? -2.511 0.859 1.349 1.00 72.06 201 PRO A C 1
ATOM 1585 O O . PRO A 1 201 ? -3.319 1.599 0.786 1.00 72.06 201 PRO A O 1
ATOM 1588 N N . CYS A 1 202 ? -1.356 0.512 0.794 1.00 80.38 202 CYS A N 1
ATOM 1589 C CA . CYS A 1 202 ? -0.887 1.007 -0.484 1.00 80.38 202 CYS A CA 1
ATOM 1590 C C . CYS A 1 202 ? -0.981 -0.073 -1.561 1.00 80.38 202 CYS A C 1
ATOM 1592 O O . CYS A 1 202 ? -0.802 -1.254 -1.259 1.00 80.38 202 CYS A O 1
ATOM 1594 N N . THR A 1 203 ? -1.237 0.329 -2.810 1.00 80.81 203 THR A N 1
ATOM 1595 C CA . THR A 1 203 ? -1.256 -0.607 -3.941 1.00 80.81 203 THR A CA 1
ATOM 1596 C C . THR A 1 203 ? 0.105 -1.253 -4.150 1.00 80.81 203 THR A C 1
ATOM 1598 O O . THR A 1 203 ? 1.133 -0.754 -3.690 1.00 80.81 203 THR A O 1
ATOM 1601 N N . GLU A 1 204 ? 0.122 -2.328 -4.934 1.00 76.12 204 GLU A N 1
ATOM 1602 C CA . GLU A 1 204 ? 1.360 -2.873 -5.478 1.00 76.12 204 GLU A CA 1
ATOM 1603 C C . GLU A 1 204 ? 2.196 -1.737 -6.100 1.00 76.12 204 GLU A C 1
ATOM 1605 O O . GLU A 1 204 ? 1.661 -0.844 -6.768 1.00 76.12 204 GLU A O 1
ATOM 1610 N N . ASN A 1 205 ? 3.507 -1.746 -5.836 1.00 83.88 205 ASN A N 1
ATOM 1611 C CA . ASN A 1 205 ? 4.479 -0.723 -6.254 1.00 83.88 205 ASN A CA 1
ATOM 1612 C C . ASN A 1 205 ? 4.401 0.634 -5.530 1.00 83.88 205 ASN A C 1
ATOM 1614 O O . ASN A 1 205 ? 4.974 1.624 -5.993 1.00 83.88 205 ASN A O 1
ATOM 1618 N N . ALA A 1 206 ? 3.736 0.693 -4.379 1.00 85.25 206 ALA A N 1
ATOM 1619 C CA . ALA A 1 206 ? 3.804 1.829 -3.473 1.00 85.25 206 ALA A CA 1
ATOM 1620 C C . ALA A 1 206 ? 4.596 1.472 -2.205 1.00 85.25 206 ALA A C 1
ATOM 1622 O O . ALA A 1 206 ? 4.366 0.446 -1.572 1.00 85.25 206 ALA A O 1
ATOM 1623 N N . LEU A 1 207 ? 5.523 2.345 -1.824 1.00 85.06 207 LEU A N 1
ATOM 1624 C CA . LEU A 1 207 ? 6.138 2.382 -0.509 1.00 85.06 207 LEU A CA 1
ATOM 1625 C C . LEU A 1 207 ? 5.114 2.878 0.512 1.00 85.06 207 LEU A C 1
ATOM 1627 O O . LEU A 1 207 ? 4.601 3.991 0.405 1.00 85.06 207 LEU A O 1
ATOM 1631 N N . CYS A 1 208 ? 4.846 2.058 1.517 1.00 84.06 208 CYS A N 1
ATOM 1632 C CA . CYS A 1 208 ? 4.007 2.427 2.640 1.00 84.06 208 CYS A CA 1
ATOM 1633 C C . CYS A 1 208 ? 4.861 3.036 3.753 1.00 84.06 208 CYS A C 1
ATOM 1635 O O . CYS A 1 208 ? 5.856 2.444 4.167 1.00 84.06 208 CYS A O 1
ATOM 1637 N N . ILE A 1 209 ? 4.478 4.218 4.233 1.00 78.75 209 ILE A N 1
ATOM 1638 C CA . ILE A 1 209 ? 5.102 4.877 5.378 1.00 78.75 209 ILE A CA 1
ATOM 1639 C C . ILE A 1 209 ? 4.007 5.213 6.383 1.00 78.75 209 ILE A C 1
ATOM 1641 O O . ILE A 1 209 ? 3.104 5.999 6.100 1.00 78.75 209 ILE A O 1
ATOM 1645 N N . THR A 1 210 ? 4.094 4.654 7.585 1.00 71.50 210 THR A N 1
ATOM 1646 C CA . THR A 1 210 ? 3.231 5.063 8.693 1.00 71.50 210 THR A CA 1
ATOM 1647 C C . THR A 1 210 ? 3.844 6.241 9.439 1.00 71.50 210 THR A C 1
ATOM 1649 O O . THR A 1 210 ? 4.916 6.128 10.036 1.00 71.50 210 THR A O 1
ATOM 1652 N N . SER A 1 211 ? 3.143 7.374 9.476 1.00 64.38 211 SER A N 1
ATOM 1653 C CA . SER A 1 211 ? 3.483 8.459 10.393 1.00 64.38 211 SER A CA 1
ATOM 1654 C C . SER A 1 211 ? 3.123 8.063 11.825 1.00 64.38 211 SER A C 1
ATOM 1656 O O . SER A 1 211 ? 1.947 7.925 12.169 1.00 64.38 211 SER A O 1
ATOM 1658 N N . THR A 1 212 ? 4.134 7.952 12.685 1.00 55.28 212 THR A N 1
ATOM 1659 C CA . THR A 1 212 ? 3.981 7.594 14.106 1.00 55.28 212 THR A CA 1
ATOM 1660 C C . THR A 1 212 ? 3.210 8.634 14.926 1.00 55.28 212 THR A C 1
ATOM 1662 O O . THR A 1 212 ? 2.696 8.316 15.992 1.00 55.28 212 THR A O 1
ATOM 1665 N N . VAL A 1 213 ? 3.101 9.877 14.440 1.00 51.22 213 VAL A N 1
ATOM 1666 C CA . VAL A 1 213 ? 2.488 10.996 15.183 1.00 51.22 213 VAL A CA 1
ATOM 1667 C C . VAL A 1 213 ? 0.983 11.112 14.930 1.00 51.22 213 VAL A C 1
ATOM 1669 O O . VAL A 1 213 ? 0.248 11.595 15.790 1.00 51.22 213 VAL A O 1
ATOM 1672 N N . ARG A 1 214 ? 0.511 10.710 13.743 1.00 52.91 214 ARG A N 1
ATOM 1673 C CA . ARG A 1 214 ? -0.883 10.930 13.316 1.00 52.91 214 ARG A CA 1
ATOM 1674 C C . ARG A 1 214 ? -1.620 9.673 12.875 1.00 52.91 214 ARG A C 1
ATOM 1676 O O . ARG A 1 214 ? -2.767 9.802 12.465 1.00 52.91 214 ARG A O 1
ATOM 1683 N N . TYR A 1 215 ? -0.983 8.499 12.916 1.00 61.84 215 TYR A N 1
ATOM 1684 C CA . TYR A 1 215 ? -1.535 7.282 12.302 1.00 61.84 215 TYR A CA 1
ATOM 1685 C C . TYR A 1 215 ? -1.908 7.507 10.830 1.00 61.84 215 TYR A C 1
ATOM 1687 O O . TYR A 1 215 ? -2.806 6.876 10.282 1.00 61.84 215 TYR A O 1
ATOM 1695 N N . HIS A 1 216 ? -1.222 8.462 10.198 1.00 65.06 216 HIS A N 1
ATOM 1696 C CA . HIS A 1 216 ? -1.427 8.792 8.806 1.00 65.06 216 HIS A CA 1
ATOM 1697 C C . HIS A 1 216 ? -0.534 7.864 8.002 1.00 65.06 216 HIS A C 1
ATOM 1699 O O . HIS A 1 216 ? 0.692 7.916 8.123 1.00 65.06 216 HIS A O 1
ATOM 1705 N N . VAL A 1 217 ? -1.155 6.985 7.229 1.00 72.44 217 VAL A N 1
ATOM 1706 C CA . VAL A 1 217 ? -0.436 6.191 6.247 1.00 72.44 217 VAL A CA 1
ATOM 1707 C C . VAL A 1 217 ? -0.224 7.062 5.019 1.00 72.44 217 VAL A C 1
ATOM 1709 O O . VAL A 1 217 ? -1.175 7.543 4.405 1.00 72.44 217 VAL A O 1
ATOM 1712 N N . GLU A 1 218 ? 1.032 7.226 4.635 1.00 77.56 218 GLU A N 1
ATOM 1713 C CA . GLU A 1 218 ? 1.411 7.821 3.367 1.00 77.56 218 GLU A CA 1
ATOM 1714 C C . GLU A 1 218 ? 1.926 6.734 2.429 1.00 77.56 218 GLU A C 1
ATOM 1716 O O . GLU A 1 218 ? 2.852 5.993 2.747 1.00 77.56 218 GLU A O 1
ATOM 1721 N N . CYS A 1 219 ? 1.311 6.640 1.254 1.00 82.44 219 CYS A N 1
ATOM 1722 C CA . CYS A 1 219 ? 1.690 5.681 0.225 1.00 82.44 219 CYS A CA 1
ATOM 1723 C C . CYS A 1 219 ? 2.478 6.387 -0.874 1.00 82.44 219 CYS A C 1
ATOM 1725 O O . CYS A 1 219 ? 1.891 7.075 -1.695 1.00 82.44 219 CYS A O 1
ATOM 1727 N N . PHE A 1 220 ? 3.791 6.264 -0.942 1.00 80.62 220 PHE A N 1
ATOM 1728 C CA . PHE A 1 220 ? 4.581 6.873 -2.013 1.00 80.62 220 PHE A CA 1
ATOM 1729 C C . PHE A 1 220 ? 4.771 5.885 -3.149 1.00 80.62 220 PHE A C 1
ATOM 1731 O O . PHE A 1 220 ? 5.162 4.755 -2.905 1.00 80.62 220 PHE A O 1
ATOM 1738 N N . CYS A 1 221 ? 4.539 6.281 -4.396 1.00 83.06 221 CYS A N 1
ATOM 1739 C CA . CYS A 1 221 ? 4.902 5.403 -5.503 1.00 83.06 221 CYS A CA 1
ATOM 1740 C C . CYS A 1 221 ? 6.409 5.135 -5.496 1.00 83.06 221 CYS A C 1
ATOM 1742 O O . CYS A 1 221 ? 7.206 6.039 -5.231 1.00 83.06 221 CYS A O 1
ATOM 1744 N N . GLN A 1 222 ? 6.791 3.881 -5.740 1.00 82.06 222 GLN A N 1
ATOM 1745 C CA . GLN A 1 222 ? 8.193 3.503 -5.874 1.00 82.06 222 GLN A CA 1
ATOM 1746 C C . GLN A 1 222 ? 8.843 4.258 -7.042 1.00 82.06 222 GLN A C 1
ATOM 1748 O O . GLN A 1 222 ? 8.171 4.840 -7.897 1.00 82.06 222 GLN A O 1
ATOM 1753 N N . PHE A 1 223 ? 10.174 4.252 -7.092 1.00 72.69 223 PHE A N 1
ATOM 1754 C CA . PHE A 1 223 ? 10.902 4.865 -8.200 1.00 72.69 223 PHE A CA 1
ATOM 1755 C C . PHE A 1 223 ? 10.437 4.272 -9.546 1.00 72.69 223 PHE A C 1
ATOM 1757 O O . PHE A 1 223 ? 10.250 3.061 -9.648 1.00 72.69 223 PHE A O 1
ATOM 1764 N N . ASN A 1 224 ? 10.238 5.122 -10.561 1.00 74.75 224 ASN A N 1
ATOM 1765 C CA . ASN A 1 224 ? 9.614 4.795 -11.859 1.00 74.75 224 ASN A CA 1
ATOM 1766 C C . ASN A 1 224 ? 8.114 4.453 -11.818 1.00 74.75 224 ASN A C 1
ATOM 1768 O O . ASN A 1 224 ? 7.586 3.889 -12.775 1.00 74.75 224 ASN A O 1
ATOM 1772 N N . TYR A 1 225 ? 7.403 4.810 -10.751 1.00 82.75 225 TYR A N 1
ATOM 1773 C CA . TYR A 1 225 ? 5.944 4.758 -10.701 1.00 82.75 225 TYR A CA 1
ATOM 1774 C C . TYR A 1 225 ? 5.380 6.160 -10.476 1.00 82.75 225 TYR A C 1
ATOM 1776 O O . TYR A 1 225 ? 5.904 6.940 -9.679 1.00 82.75 225 TYR A O 1
ATOM 1784 N N . ARG A 1 226 ? 4.294 6.487 -11.179 1.00 81.12 226 ARG A N 1
ATOM 1785 C CA . ARG A 1 226 ? 3.552 7.738 -11.018 1.00 81.12 226 ARG A CA 1
ATOM 1786 C C . ARG A 1 226 ? 2.222 7.457 -10.329 1.00 81.12 226 ARG A C 1
ATOM 1788 O O . ARG A 1 226 ? 1.555 6.458 -10.601 1.00 81.12 226 ARG A O 1
ATOM 1795 N N . ASP A 1 227 ? 1.839 8.381 -9.458 1.00 80.88 227 ASP A N 1
ATOM 1796 C CA . ASP A 1 227 ? 0.523 8.407 -8.836 1.00 80.88 227 ASP A CA 1
ATOM 1797 C C . ASP A 1 227 ? -0.525 8.855 -9.871 1.00 80.88 227 ASP A C 1
ATOM 1799 O O . ASP A 1 227 ? -0.497 9.998 -10.333 1.00 80.88 227 ASP A O 1
ATOM 1803 N N . LEU A 1 228 ? -1.417 7.944 -10.273 1.00 74.75 228 LEU A N 1
ATOM 1804 C CA . LEU A 1 228 ? -2.544 8.243 -11.173 1.00 74.75 228 LEU A CA 1
ATOM 1805 C C . LEU A 1 228 ? -3.869 8.400 -10.415 1.00 74.75 228 LEU A C 1
ATOM 1807 O O . LEU A 1 228 ? -4.952 8.320 -10.998 1.00 74.75 228 LEU A O 1
ATOM 1811 N N . SER A 1 229 ? -3.809 8.592 -9.103 1.00 71.00 229 SER A N 1
ATOM 1812 C CA . SER A 1 229 ? -4.993 8.536 -8.252 1.00 71.00 229 SER A CA 1
ATOM 1813 C C . SER A 1 229 ? -5.724 9.864 -8.263 1.00 71.00 229 SER A C 1
ATOM 1815 O O . SER A 1 229 ? -5.244 10.865 -7.741 1.00 71.00 229 SER A O 1
ATOM 1817 N N . GLY A 1 230 ? -6.939 9.861 -8.807 1.00 58.22 230 GLY A N 1
ATOM 1818 C CA . GLY A 1 230 ? -7.888 10.968 -8.669 1.00 58.22 230 GLY A CA 1
ATOM 1819 C C . GLY A 1 230 ? -8.653 10.976 -7.335 1.00 58.22 230 GLY A C 1
ATOM 1820 O O . GLY A 1 230 ? -9.670 11.659 -7.241 1.00 58.22 230 GLY A O 1
ATOM 1821 N N . GLY A 1 231 ? -8.246 10.192 -6.326 1.00 57.62 231 GLY A N 1
ATOM 1822 C CA . GLY A 1 231 ? -9.012 10.016 -5.086 1.00 57.62 231 GLY A CA 1
ATOM 1823 C C . GLY A 1 231 ? -8.444 8.985 -4.099 1.00 57.62 231 GLY A C 1
ATOM 1824 O O . GLY A 1 231 ? -7.243 8.725 -4.079 1.00 57.62 231 GLY A O 1
ATOM 1825 N N . LEU A 1 232 ? -9.328 8.441 -3.249 1.00 44.62 232 LEU A N 1
ATOM 1826 C CA . LEU A 1 232 ? -9.013 7.531 -2.137 1.00 44.62 232 LEU A CA 1
ATOM 1827 C C . LEU A 1 232 ? -8.353 6.227 -2.612 1.00 44.62 232 LEU A C 1
ATOM 1829 O O . LEU A 1 232 ? -8.979 5.438 -3.314 1.00 44.62 232 LEU A O 1
ATOM 1833 N N . GLY A 1 233 ? -7.120 5.993 -2.157 1.00 56.44 233 GLY A N 1
ATOM 1834 C CA . GLY A 1 233 ? -6.299 4.834 -2.514 1.00 56.44 233 GLY A CA 1
ATOM 1835 C C . GLY A 1 233 ? -5.327 5.175 -3.641 1.00 56.44 233 GLY A C 1
ATOM 1836 O O . GLY A 1 233 ? -5.738 5.386 -4.781 1.00 56.44 233 GLY A O 1
ATOM 1837 N N . ARG A 1 234 ? -4.029 5.256 -3.318 1.00 69.00 234 ARG A N 1
ATOM 1838 C CA . ARG A 1 234 ? -3.013 5.617 -4.309 1.00 69.00 234 ARG A CA 1
ATOM 1839 C C . ARG A 1 234 ? -2.733 4.445 -5.249 1.00 69.00 234 ARG A C 1
ATOM 1841 O O . ARG A 1 234 ? -2.108 3.491 -4.814 1.00 69.00 234 ARG A O 1
ATOM 1848 N N . LYS A 1 235 ? -3.171 4.520 -6.507 1.00 77.31 235 LYS A N 1
ATOM 1849 C CA . LYS A 1 235 ? -2.802 3.634 -7.613 1.00 77.31 235 LYS A CA 1
ATOM 1850 C C . LYS A 1 235 ? -1.492 4.105 -8.239 1.00 77.31 235 LYS A C 1
ATOM 1852 O O . LYS A 1 235 ? -1.456 5.058 -9.021 1.00 77.31 235 LYS A O 1
ATOM 1857 N N . CYS A 1 236 ? -0.426 3.389 -7.912 1.00 81.94 236 CYS A N 1
ATOM 1858 C CA . CYS A 1 236 ? 0.879 3.584 -8.523 1.00 81.94 236 CYS A CA 1
ATOM 1859 C C . CYS A 1 236 ? 0.965 2.790 -9.822 1.00 81.94 236 CYS A C 1
ATOM 1861 O O . CYS A 1 236 ? 0.960 1.561 -9.821 1.00 81.94 236 CYS A O 1
ATOM 1863 N N . VAL A 1 237 ? 1.028 3.502 -10.944 1.00 80.75 237 VAL A N 1
ATOM 1864 C CA . VAL A 1 237 ? 1.214 2.892 -12.264 1.00 80.75 237 VAL A CA 1
ATOM 1865 C C . VAL A 1 237 ? 2.637 3.150 -12.712 1.00 80.75 237 VAL A C 1
ATOM 1867 O O . VAL A 1 237 ? 3.183 4.225 -12.461 1.00 80.75 237 VAL A O 1
ATOM 1870 N N . ARG A 1 238 ? 3.258 2.146 -13.333 1.00 79.44 238 ARG A N 1
ATOM 1871 C CA . ARG A 1 238 ? 4.624 2.253 -13.841 1.00 79.44 238 ARG A CA 1
ATOM 1872 C C . ARG A 1 238 ? 4.682 3.435 -14.806 1.00 79.44 238 ARG A C 1
ATOM 1874 O O . ARG A 1 238 ? 4.004 3.435 -15.832 1.00 79.44 238 ARG A O 1
ATOM 1881 N N . GLU A 1 239 ? 5.448 4.456 -14.446 1.00 74.50 239 GLU A N 1
ATOM 1882 C CA . GLU A 1 239 ? 5.771 5.562 -15.335 1.00 74.50 239 GLU A CA 1
ATOM 1883 C C . GLU A 1 239 ? 6.810 5.014 -16.310 1.00 74.50 239 GLU A C 1
ATOM 1885 O O . GLU A 1 239 ? 8.008 5.057 -16.036 1.00 74.50 239 GLU A O 1
ATOM 1890 N N . LEU A 1 240 ? 6.351 4.433 -17.425 1.00 73.75 240 LEU A N 1
ATOM 1891 C CA . LEU A 1 240 ? 7.260 4.071 -18.506 1.00 73.75 240 LEU A CA 1
ATOM 1892 C C . LEU A 1 240 ? 7.883 5.365 -19.034 1.00 73.75 240 LEU A C 1
ATOM 1894 O O . LEU A 1 240 ? 7.218 6.183 -19.677 1.00 73.75 240 LEU A O 1
ATOM 1898 N N . ARG A 1 241 ? 9.165 5.567 -18.729 1.00 81.81 241 ARG A N 1
ATOM 1899 C CA . ARG A 1 241 ? 9.966 6.622 -19.339 1.00 81.81 241 ARG A CA 1
ATOM 1900 C C . ARG A 1 241 ? 10.628 6.038 -20.568 1.00 81.81 241 ARG A C 1
ATOM 1902 O O . ARG A 1 241 ? 11.596 5.300 -20.455 1.00 81.81 241 ARG A O 1
ATOM 1909 N N . CYS A 1 242 ? 10.113 6.400 -21.733 1.00 89.00 242 CYS A N 1
ATOM 1910 C CA . CYS A 1 242 ? 10.767 6.053 -22.982 1.00 89.00 242 CYS A CA 1
ATOM 1911 C C . CYS A 1 242 ? 12.114 6.782 -23.055 1.00 89.00 242 CYS A C 1
ATOM 1913 O O . CYS A 1 242 ? 12.178 8.015 -23.033 1.00 89.00 242 CYS A O 1
ATOM 1915 N N . LEU A 1 243 ? 13.196 6.014 -23.088 1.00 91.88 243 LEU A N 1
ATOM 1916 C CA . LEU A 1 243 ? 14.555 6.512 -23.223 1.00 91.88 243 LEU A CA 1
ATOM 1917 C C . LEU A 1 243 ? 14.821 6.935 -24.672 1.00 91.88 243 LEU A C 1
ATOM 1919 O O . LEU A 1 243 ? 14.031 6.678 -25.582 1.00 91.88 243 LEU A O 1
ATOM 1923 N N . ASN A 1 244 ? 15.949 7.618 -24.885 1.00 92.44 244 ASN A N 1
ATOM 1924 C CA . ASN A 1 244 ? 16.475 7.944 -26.217 1.00 92.44 244 ASN A CA 1
ATOM 1925 C C . ASN A 1 244 ? 15.483 8.671 -27.148 1.00 92.44 244 ASN A C 1
ATOM 1927 O O . ASN A 1 244 ? 15.512 8.505 -28.365 1.00 92.44 244 ASN A O 1
ATOM 1931 N N . GLY A 1 245 ? 14.605 9.497 -26.571 1.00 89.38 245 GLY A N 1
ATOM 1932 C CA . GLY A 1 245 ? 13.617 10.270 -27.327 1.00 89.38 245 GLY A CA 1
ATOM 1933 C C . GLY A 1 245 ? 12.417 9.459 -27.822 1.00 89.38 245 GLY A C 1
ATOM 1934 O O . GLY A 1 245 ? 11.688 9.949 -28.680 1.00 89.38 245 GLY A O 1
ATOM 1935 N N . GLY A 1 246 ? 12.200 8.244 -27.304 1.00 91.81 246 GLY A N 1
ATOM 1936 C CA . GLY A 1 246 ? 10.983 7.481 -27.572 1.00 91.81 246 GLY A CA 1
ATOM 1937 C C . GLY A 1 246 ? 9.722 8.230 -27.124 1.00 91.81 246 GLY A C 1
ATOM 1938 O O . GLY A 1 246 ? 9.739 8.995 -26.158 1.00 91.81 246 GLY A O 1
ATOM 1939 N N . LEU A 1 247 ? 8.617 8.008 -27.836 1.00 90.69 247 LEU A N 1
ATOM 1940 C CA . LEU A 1 247 ? 7.320 8.606 -27.521 1.00 90.69 247 LEU A CA 1
ATOM 1941 C C . LEU A 1 247 ? 6.487 7.621 -26.703 1.00 90.69 247 LEU A C 1
ATOM 1943 O O . LEU A 1 247 ? 6.309 6.472 -27.106 1.00 90.69 247 LEU A O 1
ATOM 1947 N N . SER A 1 248 ? 5.958 8.068 -25.565 1.00 88.31 248 SER A N 1
ATOM 1948 C CA . SER A 1 248 ? 5.018 7.269 -24.782 1.00 88.31 248 SER A CA 1
ATOM 1949 C C . SER A 1 248 ? 3.614 7.379 -25.370 1.00 88.31 248 SER A C 1
ATOM 1951 O O . SER A 1 248 ? 3.150 8.466 -25.719 1.00 88.31 248 SER A O 1
ATOM 1953 N N . TYR A 1 249 ? 2.916 6.251 -25.471 1.00 86.31 249 TYR A N 1
ATOM 1954 C CA . TYR A 1 249 ? 1.511 6.226 -25.858 1.00 86.31 249 TYR A CA 1
ATOM 1955 C C . TYR A 1 249 ? 0.737 5.201 -25.028 1.00 86.31 249 TYR A C 1
ATOM 1957 O O . TYR A 1 249 ? 1.294 4.247 -24.485 1.00 86.31 249 TYR A O 1
ATOM 1965 N N . VAL A 1 250 ? -0.571 5.426 -24.893 1.00 82.69 250 VAL A N 1
ATOM 1966 C CA . VAL A 1 250 ? -1.462 4.526 -24.156 1.00 82.69 250 VAL A CA 1
ATOM 1967 C C . VAL A 1 250 ? -2.082 3.550 -25.141 1.00 82.69 250 VAL A C 1
ATOM 1969 O O . VAL A 1 250 ? -2.846 3.947 -26.024 1.00 82.69 250 VAL A O 1
ATOM 1972 N N . ARG A 1 251 ? -1.782 2.262 -24.987 1.00 82.38 251 ARG A N 1
ATOM 1973 C CA . ARG A 1 251 ? -2.430 1.205 -25.756 1.00 82.38 251 ARG A CA 1
ATOM 1974 C C . ARG A 1 251 ? -3.647 0.710 -24.983 1.00 82.38 251 ARG A C 1
ATOM 1976 O O . ARG A 1 251 ? -3.523 0.121 -23.908 1.00 82.38 251 ARG A O 1
ATOM 1983 N N . ARG A 1 252 ? -4.845 0.915 -25.542 1.00 77.06 252 ARG A N 1
ATOM 1984 C CA . ARG A 1 252 ? -6.053 0.241 -25.046 1.00 77.06 252 ARG A CA 1
ATOM 1985 C C . ARG A 1 252 ? -5.970 -1.237 -25.399 1.00 77.06 252 ARG A C 1
ATOM 1987 O O . ARG A 1 252 ? -6.121 -1.612 -26.560 1.00 77.06 252 ARG A O 1
ATOM 1994 N N . SER A 1 253 ? -5.729 -2.070 -24.395 1.00 72.81 253 SER A N 1
ATOM 1995 C CA . SER A 1 253 ? -6.025 -3.495 -24.495 1.00 72.81 253 SER A CA 1
ATOM 1996 C C . SER A 1 253 ? -7.535 -3.685 -24.337 1.00 72.81 253 SER A C 1
ATOM 1998 O O . SER A 1 253 ? -8.152 -2.979 -23.544 1.00 72.81 253 SER A O 1
ATOM 2000 N N . GLY A 1 254 ? -8.142 -4.640 -25.050 1.00 75.00 254 GLY A N 1
ATOM 2001 C CA . GLY A 1 254 ? -9.592 -4.920 -24.998 1.00 75.00 254 GLY A CA 1
ATOM 2002 C C . GLY A 1 254 ? -10.126 -5.387 -23.633 1.00 75.00 254 GLY A C 1
ATOM 2003 O O . GLY A 1 254 ? -11.287 -5.758 -23.520 1.00 75.00 254 GLY A O 1
ATOM 2004 N N . THR A 1 255 ? -9.279 -5.385 -22.607 1.00 70.31 255 THR A N 1
ATOM 2005 C CA . THR A 1 255 ? -9.564 -5.762 -21.226 1.00 70.31 255 THR A CA 1
ATOM 2006 C C . THR A 1 255 ? -9.309 -4.578 -20.287 1.00 70.31 255 THR A C 1
ATOM 2008 O O . THR A 1 255 ? -8.537 -4.755 -19.362 1.00 70.31 255 THR A O 1
ATOM 2011 N N . ASP A 1 256 ? -9.828 -3.373 -20.559 1.00 60.34 256 ASP A N 1
ATOM 2012 C CA . ASP A 1 256 ? -9.831 -2.147 -19.710 1.00 60.34 256 ASP A CA 1
ATOM 2013 C C . ASP A 1 256 ? -8.531 -1.707 -18.990 1.00 60.34 256 ASP A C 1
ATOM 2015 O O . ASP A 1 256 ? -8.500 -0.699 -18.282 1.00 60.34 256 ASP A O 1
ATOM 2019 N N . VAL A 1 257 ? -7.420 -2.411 -19.177 1.00 65.94 257 VAL A N 1
ATOM 2020 C CA . VAL A 1 257 ? -6.122 -2.100 -18.602 1.00 65.94 257 VAL A CA 1
ATOM 2021 C C . VAL A 1 257 ? -5.394 -1.258 -19.631 1.00 65.94 257 VAL A C 1
ATOM 2023 O O . VAL A 1 257 ? -4.890 -1.757 -20.639 1.00 65.94 257 VAL A O 1
ATOM 2026 N N . GLU A 1 258 ? -5.374 0.043 -19.374 1.00 70.19 258 GLU A N 1
ATOM 2027 C CA . GLU A 1 258 ? -4.501 0.980 -20.066 1.00 70.19 258 GLU A CA 1
ATOM 2028 C C . GLU A 1 258 ? -3.048 0.580 -19.789 1.00 70.19 258 GLU A C 1
ATOM 2030 O O . GLU A 1 258 ? -2.575 0.644 -18.651 1.00 70.19 258 GLU A O 1
ATOM 2035 N N . ARG A 1 259 ? -2.350 0.111 -20.829 1.00 74.19 259 ARG A N 1
ATOM 2036 C CA . ARG A 1 259 ? -0.921 -0.201 -20.766 1.00 74.19 259 ARG A CA 1
ATOM 2037 C C . ARG A 1 259 ? -0.160 0.915 -21.470 1.00 74.19 259 ARG A C 1
ATOM 2039 O O . ARG A 1 259 ? -0.538 1.327 -22.567 1.00 74.19 259 ARG A O 1
ATOM 2046 N N . PHE A 1 260 ? 0.876 1.428 -20.818 1.00 79.56 260 PHE A N 1
ATOM 2047 C CA . PHE A 1 260 ? 1.799 2.368 -21.442 1.00 79.56 260 PHE A CA 1
ATOM 2048 C C . PHE A 1 260 ? 2.818 1.572 -22.247 1.00 79.56 260 PHE A C 1
ATOM 2050 O O . PHE A 1 260 ? 3.467 0.693 -21.684 1.00 79.56 260 PHE A O 1
ATOM 2057 N N . ASP A 1 261 ? 2.942 1.896 -23.530 1.00 88.06 261 ASP A N 1
ATOM 2058 C CA . ASP A 1 261 ? 3.951 1.342 -24.429 1.00 88.06 261 ASP A CA 1
ATOM 2059 C C . ASP A 1 261 ? 4.841 2.485 -24.947 1.00 88.06 261 ASP A C 1
ATOM 2061 O O . ASP A 1 261 ? 4.402 3.636 -25.074 1.00 88.06 261 ASP A O 1
ATOM 2065 N N . CYS A 1 262 ? 6.099 2.169 -25.259 1.00 92.94 262 CYS A N 1
ATOM 2066 C CA . CYS A 1 262 ? 7.020 3.104 -25.895 1.00 92.94 262 CYS A CA 1
ATOM 2067 C C . CYS A 1 262 ? 7.094 2.864 -27.401 1.00 92.94 262 CYS A C 1
ATOM 2069 O O . CYS A 1 262 ? 7.309 1.747 -27.871 1.00 92.94 262 CYS A O 1
ATOM 2071 N N . GLN A 1 263 ? 6.942 3.937 -28.175 1.00 94.94 263 GLN A N 1
ATOM 2072 C CA . GLN A 1 263 ? 7.265 3.945 -29.592 1.00 94.94 263 GLN A CA 1
ATOM 2073 C C . GLN A 1 263 ? 8.689 4.467 -29.760 1.00 94.94 263 GLN A C 1
ATOM 2075 O O . GLN A 1 263 ? 8.960 5.659 -29.589 1.00 94.94 263 GLN A O 1
ATOM 2080 N N . CYS A 1 264 ? 9.604 3.559 -30.084 1.00 96.19 264 CYS A N 1
ATOM 2081 C CA . CYS A 1 264 ? 11.007 3.900 -30.252 1.00 96.19 264 CYS A CA 1
ATOM 2082 C C . CYS A 1 264 ? 11.258 4.646 -31.560 1.00 96.19 264 CYS A C 1
ATOM 2084 O O . CYS A 1 264 ? 10.673 4.340 -32.600 1.00 96.19 264 CYS A O 1
ATOM 2086 N N . VAL A 1 265 ? 12.159 5.626 -31.495 1.00 93.38 265 VAL A N 1
ATOM 2087 C CA . VAL A 1 265 ? 12.703 6.298 -32.677 1.00 93.38 265 VAL A CA 1
ATOM 2088 C C . VAL A 1 265 ? 13.517 5.281 -33.483 1.00 93.38 265 VAL A C 1
ATOM 2090 O O . VAL A 1 265 ? 14.009 4.291 -32.937 1.00 93.38 265 VAL A O 1
ATOM 2093 N N . SER A 1 266 ? 13.665 5.516 -34.790 1.00 93.50 266 SER A N 1
ATOM 2094 C CA . SER A 1 266 ? 14.519 4.698 -35.657 1.00 93.50 266 SER A CA 1
ATOM 2095 C C . SER A 1 266 ? 15.861 4.399 -34.982 1.00 93.50 266 SER A C 1
ATOM 2097 O O . SER A 1 266 ? 16.467 5.312 -34.419 1.00 93.50 266 SER A O 1
ATOM 2099 N N . TRP A 1 267 ? 16.321 3.150 -35.095 1.00 94.31 267 TRP A N 1
ATOM 2100 C CA . TRP A 1 267 ? 17.564 2.631 -34.502 1.00 94.31 267 TRP A CA 1
ATOM 2101 C C . TRP A 1 267 ? 17.531 2.336 -32.999 1.00 94.31 267 TRP A C 1
ATOM 2103 O O . TRP A 1 267 ? 18.542 1.879 -32.473 1.00 94.31 267 TRP A O 1
ATOM 2113 N N . PHE A 1 268 ? 16.389 2.497 -32.327 1.00 95.94 268 PHE A N 1
ATOM 2114 C CA . PHE A 1 268 ? 16.204 2.054 -30.945 1.00 95.94 268 PHE A CA 1
ATOM 2115 C C . PHE A 1 268 ? 15.157 0.939 -30.839 1.00 95.94 268 PHE A C 1
ATOM 2117 O O . PHE A 1 268 ? 14.211 0.882 -31.624 1.00 95.94 268 PHE A O 1
ATOM 2124 N N . ALA A 1 269 ? 15.331 0.046 -29.868 1.00 95.44 269 ALA A N 1
ATOM 2125 C CA . ALA A 1 269 ? 14.404 -1.039 -29.550 1.00 95.44 269 ALA A CA 1
ATOM 2126 C C . ALA A 1 269 ? 14.366 -1.306 -28.033 1.00 95.44 269 ALA A C 1
ATOM 2128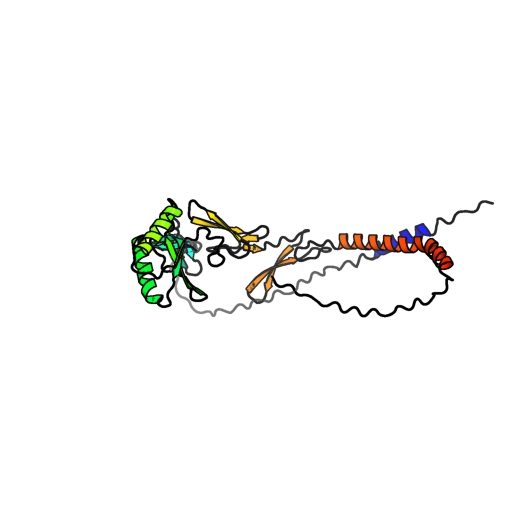 O O . ALA A 1 269 ? 15.167 -0.749 -27.284 1.00 95.44 269 ALA A O 1
ATOM 2129 N N . GLY A 1 270 ? 13.449 -2.166 -27.587 1.00 93.12 270 GLY A N 1
ATOM 2130 C CA . GLY A 1 270 ? 13.230 -2.485 -26.169 1.00 93.12 270 GLY A CA 1
ATOM 2131 C C . GLY A 1 270 ? 11.879 -1.981 -25.658 1.00 93.12 270 GLY A C 1
ATOM 2132 O O . GLY A 1 270 ? 11.178 -1.264 -26.374 1.00 93.12 270 GLY A O 1
ATOM 2133 N N . GLU A 1 271 ? 11.501 -2.377 -24.440 1.00 90.81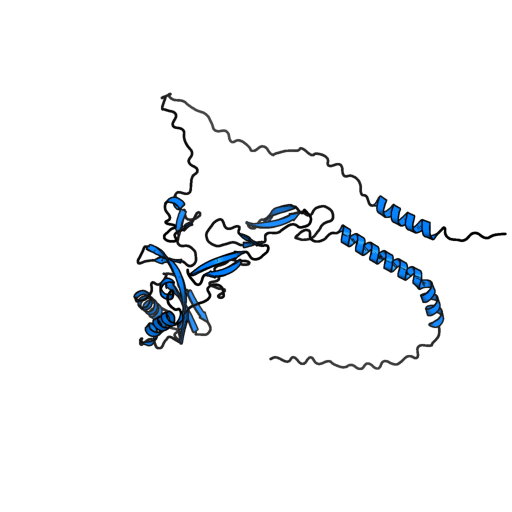 271 GLU A N 1
ATOM 2134 C CA . GLU A 1 271 ? 10.249 -1.916 -23.810 1.00 90.81 271 GLU A CA 1
ATOM 2135 C C . GLU A 1 271 ? 10.311 -0.422 -23.463 1.00 90.81 271 GLU A C 1
ATOM 2137 O O . GLU A 1 271 ? 9.295 0.269 -23.505 1.00 90.81 271 GLU A O 1
ATOM 2142 N N . GLU A 1 272 ? 11.511 0.087 -23.175 1.00 92.50 272 GLU A N 1
ATOM 2143 C CA . GLU A 1 272 ? 11.782 1.475 -22.803 1.00 92.50 272 GLU A CA 1
ATOM 2144 C C . GLU A 1 272 ? 12.668 2.182 -23.844 1.00 92.50 272 GLU A C 1
ATOM 2146 O O . GLU A 1 272 ? 13.153 3.284 -23.599 1.00 92.50 272 GLU A O 1
ATOM 2151 N N . CYS A 1 273 ? 12.871 1.590 -25.026 1.00 94.81 273 CYS A N 1
ATOM 2152 C CA . CYS A 1 273 ? 13.783 2.088 -26.067 1.00 94.81 273 CYS A CA 1
ATOM 2153 C C . CYS A 1 273 ? 15.251 2.184 -25.619 1.00 94.81 273 CYS A C 1
ATOM 2155 O O . CYS A 1 273 ? 16.008 3.054 -26.060 1.00 94.81 273 CYS A O 1
ATOM 2157 N N . GLU A 1 274 ? 15.656 1.284 -24.729 1.00 94.75 274 GLU A N 1
ATOM 2158 C CA . GLU A 1 274 ? 16.977 1.221 -24.114 1.00 94.75 274 GLU A CA 1
ATOM 2159 C C . GLU A 1 274 ? 18.066 0.646 -25.036 1.00 94.75 274 GLU A C 1
ATOM 2161 O O . GLU A 1 274 ? 19.252 0.925 -24.843 1.00 94.75 274 GLU A O 1
ATOM 2166 N N . LEU A 1 275 ? 17.690 -0.135 -26.054 1.00 95.38 275 LEU A N 1
ATOM 2167 C CA . LEU A 1 275 ? 18.632 -0.778 -26.966 1.00 95.38 275 LEU A CA 1
ATOM 2168 C C . LEU A 1 275 ? 18.930 0.125 -28.160 1.00 95.38 275 LEU A C 1
ATOM 2170 O O . LEU A 1 275 ? 18.103 0.273 -29.053 1.00 95.38 275 LEU A O 1
ATOM 2174 N N . ASP A 1 276 ? 20.146 0.662 -28.218 1.00 96.50 276 ASP A N 1
ATOM 2175 C CA . ASP A 1 276 ? 20.686 1.324 -29.407 1.00 96.50 276 ASP A CA 1
ATOM 2176 C C . ASP A 1 276 ? 21.181 0.269 -30.416 1.00 96.50 276 ASP A C 1
ATOM 2178 O O . ASP A 1 276 ? 22.270 -0.307 -30.278 1.00 96.50 276 ASP A O 1
ATOM 2182 N N . LEU A 1 277 ? 20.363 -0.000 -31.437 1.00 95.94 277 LEU A N 1
ATOM 2183 C CA . LEU A 1 277 ? 20.652 -0.975 -32.490 1.00 95.94 277 LEU A CA 1
ATOM 2184 C C . LEU A 1 277 ? 21.834 -0.546 -33.362 1.00 95.94 277 LEU A C 1
ATOM 2186 O O . LEU A 1 277 ? 22.547 -1.408 -33.878 1.00 95.94 277 LEU A O 1
ATOM 2190 N N . LEU A 1 278 ? 22.073 0.760 -33.516 1.00 94.25 278 LEU A N 1
ATOM 2191 C CA . LEU A 1 278 ? 23.209 1.264 -34.283 1.00 94.25 278 LEU A CA 1
ATOM 2192 C C . LEU A 1 278 ? 24.514 0.971 -33.538 1.00 94.25 278 LEU A C 1
ATOM 2194 O O . LEU A 1 278 ? 25.441 0.392 -34.107 1.00 94.25 278 LEU A O 1
ATOM 2198 N N . SER A 1 279 ? 24.568 1.308 -32.249 1.00 94.75 279 SER A N 1
ATOM 2199 C CA . SER A 1 279 ? 25.714 1.007 -31.386 1.00 94.75 279 SER A CA 1
ATOM 2200 C C . SER A 1 279 ? 25.979 -0.497 -31.304 1.00 94.75 279 SER A C 1
ATOM 2202 O O . SER A 1 279 ? 27.126 -0.939 -31.428 1.00 94.75 279 SER A O 1
ATOM 2204 N N . LEU A 1 280 ? 24.924 -1.309 -31.166 1.00 95.50 280 LEU A N 1
ATOM 2205 C CA . LEU A 1 280 ? 25.037 -2.767 -31.167 1.00 95.50 280 LEU A CA 1
ATOM 2206 C C . LEU A 1 280 ? 25.560 -3.301 -32.511 1.00 95.50 280 LEU A C 1
ATOM 2208 O O . LEU A 1 280 ? 26.470 -4.132 -32.527 1.00 95.50 280 LEU A O 1
ATOM 2212 N N . GLY A 1 281 ? 25.043 -2.785 -33.629 1.00 95.19 281 GLY A N 1
ATOM 2213 C CA . GLY A 1 281 ? 25.481 -3.148 -34.976 1.00 95.19 281 GLY A CA 1
ATOM 2214 C C . GLY A 1 281 ? 26.954 -2.820 -35.224 1.00 95.19 281 GLY A C 1
ATOM 2215 O O . GLY A 1 281 ? 27.694 -3.661 -35.734 1.00 95.19 281 GLY A O 1
ATOM 2216 N N . ILE A 1 282 ? 27.415 -1.643 -34.786 1.00 96.12 282 ILE A N 1
ATOM 2217 C CA . ILE A 1 282 ? 28.828 -1.246 -34.873 1.00 96.12 282 ILE A CA 1
ATOM 2218 C C . ILE A 1 282 ? 29.707 -2.200 -34.057 1.00 96.12 282 ILE A C 1
ATOM 2220 O O . ILE A 1 282 ? 30.715 -2.690 -34.568 1.00 96.12 282 ILE A O 1
ATOM 2224 N N . LYS A 1 283 ? 29.323 -2.520 -32.814 1.00 96.19 283 LYS A N 1
ATOM 2225 C CA . LYS A 1 283 ? 30.074 -3.467 -31.969 1.00 96.19 283 LYS A CA 1
ATOM 2226 C C . LYS A 1 283 ? 30.172 -4.847 -32.619 1.00 96.19 283 LYS A C 1
ATOM 2228 O O . LYS A 1 283 ? 31.249 -5.440 -32.635 1.00 96.19 283 LYS A O 1
ATOM 2233 N N . PHE A 1 284 ? 29.078 -5.340 -33.196 1.00 96.62 284 PHE A N 1
ATOM 2234 C CA . PHE A 1 284 ? 29.059 -6.634 -33.872 1.00 96.62 284 PHE A CA 1
ATOM 2235 C C . PHE A 1 284 ? 29.928 -6.640 -35.138 1.00 96.62 284 PHE A C 1
ATOM 2237 O O . PHE A 1 284 ? 30.708 -7.567 -35.349 1.00 96.62 284 PHE A O 1
ATOM 2244 N N . ALA A 1 285 ? 29.877 -5.572 -35.939 1.00 96.44 285 ALA A N 1
ATOM 2245 C CA . ALA A 1 285 ? 30.731 -5.417 -37.114 1.00 96.44 285 ALA A CA 1
ATOM 2246 C C . ALA A 1 285 ? 32.226 -5.392 -36.746 1.00 96.44 285 ALA A C 1
ATOM 2248 O O . ALA A 1 285 ? 33.037 -6.031 -37.419 1.00 96.44 285 ALA A O 1
ATOM 2249 N N . VAL A 1 286 ? 32.594 -4.717 -35.651 1.00 97.31 286 VAL A N 1
ATOM 2250 C CA . VAL A 1 286 ? 33.972 -4.709 -35.133 1.00 97.31 286 VAL A CA 1
ATOM 2251 C C . VAL A 1 286 ? 34.406 -6.110 -34.696 1.00 97.31 286 VAL A C 1
ATOM 2253 O O . VAL A 1 286 ? 35.508 -6.533 -35.039 1.00 97.31 286 VAL A O 1
ATOM 2256 N N . LEU A 1 287 ? 33.546 -6.862 -34.002 1.00 96.88 287 LEU A N 1
ATOM 2257 C CA . LEU A 1 287 ? 33.846 -8.243 -33.607 1.00 96.88 287 LEU A CA 1
ATOM 2258 C C . LEU A 1 287 ? 34.051 -9.161 -34.818 1.00 96.88 287 LEU A C 1
ATOM 2260 O O . LEU A 1 287 ? 35.007 -9.935 -34.835 1.00 96.88 287 LEU A O 1
ATOM 2264 N N . ILE A 1 288 ? 33.214 -9.041 -35.854 1.00 96.69 288 ILE A N 1
ATOM 2265 C CA . ILE A 1 288 ? 33.395 -9.784 -37.109 1.00 96.69 288 ILE A CA 1
ATOM 2266 C C 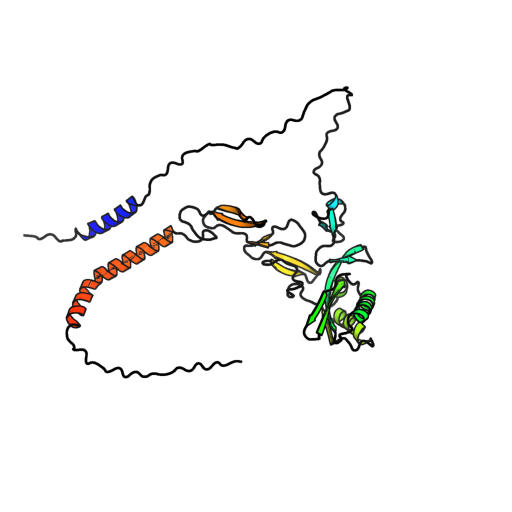. ILE A 1 288 ? 34.721 -9.403 -37.766 1.00 96.69 288 ILE A C 1
ATOM 2268 O O . ILE A 1 288 ? 35.466 -10.286 -38.181 1.00 96.69 288 ILE A O 1
ATOM 2272 N N . ALA A 1 289 ? 35.049 -8.112 -37.841 1.00 96.19 289 ALA A N 1
ATOM 2273 C CA . ALA A 1 289 ? 36.306 -7.662 -38.429 1.00 96.19 289 ALA A CA 1
ATOM 2274 C C . ALA A 1 289 ? 37.521 -8.238 -37.683 1.00 96.19 289 ALA A C 1
ATOM 2276 O O . ALA A 1 289 ? 38.448 -8.732 -38.322 1.00 96.19 289 ALA A O 1
ATOM 2277 N N . ILE A 1 290 ? 37.494 -8.250 -36.345 1.00 95.69 290 ILE A N 1
ATOM 2278 C CA . ILE A 1 290 ? 38.539 -8.872 -35.519 1.00 95.69 290 ILE A CA 1
ATOM 2279 C C . ILE A 1 290 ? 38.623 -10.376 -35.796 1.00 95.69 290 ILE A C 1
ATOM 2281 O O . ILE A 1 290 ? 39.722 -10.889 -35.997 1.00 95.69 290 ILE A O 1
ATOM 2285 N N . ALA A 1 291 ? 37.490 -11.080 -35.858 1.00 94.62 291 ALA A N 1
ATOM 2286 C CA . ALA A 1 291 ? 37.458 -12.510 -36.154 1.00 94.62 291 ALA A CA 1
ATOM 2287 C C . ALA A 1 291 ? 38.020 -12.817 -37.551 1.00 94.62 291 ALA A C 1
ATOM 2289 O O . ALA A 1 291 ? 38.835 -13.723 -37.702 1.00 94.62 291 ALA A O 1
ATOM 2290 N N . VAL A 1 292 ? 37.651 -12.029 -38.564 1.00 93.56 292 VAL A N 1
ATOM 2291 C CA . VAL A 1 292 ? 38.183 -12.156 -39.926 1.00 93.56 292 VAL A CA 1
ATOM 2292 C C . VAL A 1 292 ? 39.688 -11.907 -39.929 1.00 93.56 292 VAL A C 1
ATOM 2294 O O . VAL A 1 292 ? 40.423 -12.725 -40.472 1.00 93.56 292 VAL A O 1
ATOM 2297 N N . VAL A 1 293 ? 40.171 -10.840 -39.286 1.00 93.25 293 VAL A N 1
ATOM 2298 C CA . VAL A 1 293 ? 41.612 -10.565 -39.182 1.00 93.25 293 VAL A CA 1
ATOM 2299 C C . VAL A 1 293 ? 42.332 -11.708 -38.473 1.00 93.25 293 VAL A C 1
ATOM 2301 O O . VAL A 1 293 ? 43.352 -12.159 -38.978 1.00 93.25 293 VAL A O 1
ATOM 2304 N N . ALA A 1 294 ? 41.801 -12.226 -37.365 1.00 89.44 294 ALA A N 1
ATOM 2305 C CA . ALA A 1 294 ? 42.389 -13.354 -36.648 1.00 89.44 294 ALA A CA 1
ATOM 2306 C C . ALA A 1 294 ? 42.463 -14.617 -37.522 1.00 89.44 294 ALA A C 1
ATOM 2308 O O . ALA A 1 294 ? 43.506 -15.266 -37.579 1.00 89.44 294 ALA A O 1
ATOM 2309 N N . ILE A 1 295 ? 41.396 -14.938 -38.261 1.00 87.31 295 ILE A N 1
ATOM 2310 C CA . ILE A 1 295 ? 41.360 -16.080 -39.188 1.00 87.31 295 ILE A CA 1
ATOM 2311 C C . ILE A 1 295 ? 42.341 -15.884 -40.352 1.00 87.31 295 ILE A C 1
ATOM 2313 O O . ILE A 1 295 ? 42.943 -16.856 -40.799 1.00 87.31 295 ILE A O 1
ATOM 2317 N N . TRP A 1 296 ? 42.517 -14.651 -40.836 1.00 87.88 296 TRP A N 1
ATOM 2318 C CA . TRP A 1 296 ? 43.402 -14.311 -41.956 1.00 87.88 296 TRP A CA 1
ATOM 2319 C C . TRP A 1 296 ? 44.876 -14.156 -41.577 1.00 87.88 296 TRP A C 1
ATOM 2321 O O . TRP A 1 296 ? 45.739 -14.370 -42.427 1.00 87.88 296 TRP A O 1
ATOM 2331 N N . THR A 1 297 ? 45.194 -13.802 -40.333 1.00 86.75 297 THR A N 1
ATOM 2332 C CA . THR A 1 297 ? 46.580 -13.723 -39.842 1.00 86.75 297 THR A CA 1
ATOM 2333 C C . THR A 1 297 ? 47.087 -15.074 -39.341 1.00 86.75 297 THR A C 1
ATOM 2335 O O . THR A 1 297 ? 48.278 -15.366 -39.465 1.00 86.75 297 THR A O 1
ATOM 2338 N N . HIS A 1 298 ? 46.195 -15.960 -38.885 1.00 76.94 298 HIS A N 1
ATOM 2339 C CA . HIS A 1 298 ? 46.551 -17.314 -38.461 1.00 76.94 298 HIS A CA 1
ATOM 2340 C C . HIS A 1 298 ? 46.665 -18.432 -39.520 1.00 76.94 298 HIS A C 1
ATOM 2342 O O . HIS A 1 298 ? 47.139 -19.495 -39.123 1.00 76.94 298 HIS A O 1
ATOM 2348 N N . PRO A 1 299 ? 46.387 -18.306 -40.836 1.00 68.44 299 PRO A N 1
ATOM 2349 C CA . PRO A 1 299 ? 46.572 -19.420 -41.763 1.00 68.44 299 PRO A CA 1
ATOM 2350 C C . PRO A 1 299 ? 48.063 -19.730 -41.962 1.00 68.44 299 PRO A C 1
ATOM 2352 O O . PRO A 1 299 ? 48.420 -20.877 -42.210 1.00 68.44 299 PRO A O 1
ATOM 2355 N N . ILE A 1 300 ? 48.948 -18.747 -41.751 1.00 62.47 300 ILE A N 1
ATOM 2356 C CA . ILE A 1 300 ? 50.410 -18.921 -41.789 1.00 62.47 300 ILE A CA 1
ATOM 2357 C C . ILE A 1 300 ? 50.905 -19.728 -40.572 1.00 62.47 300 ILE A C 1
ATOM 2359 O O . ILE A 1 300 ? 51.811 -20.552 -40.700 1.00 62.47 300 ILE A O 1
ATOM 2363 N N . HIS A 1 301 ? 50.272 -19.566 -39.406 1.00 61.22 301 HIS A N 1
ATOM 2364 C CA . HIS A 1 301 ? 50.575 -20.359 -38.207 1.00 61.22 301 HIS A CA 1
ATOM 2365 C C . HIS A 1 301 ? 49.824 -21.703 -38.163 1.00 61.22 301 HIS A C 1
ATOM 2367 O O . HIS A 1 301 ? 50.359 -22.689 -37.664 1.00 61.22 301 HIS A O 1
ATOM 2373 N N . CYS A 1 302 ? 48.624 -21.796 -38.738 1.00 55.97 302 CYS A N 1
ATOM 2374 C CA . CYS A 1 302 ? 47.886 -23.053 -38.841 1.00 55.97 302 CYS A CA 1
ATOM 2375 C C . CYS A 1 302 ? 48.476 -23.990 -39.901 1.00 55.97 302 CYS A C 1
ATOM 2377 O O . CYS A 1 302 ? 48.522 -25.189 -39.653 1.00 55.97 302 CYS A O 1
ATOM 2379 N N . MET A 1 303 ? 48.991 -23.487 -41.031 1.00 60.22 303 MET A N 1
ATOM 2380 C CA . MET A 1 303 ? 49.687 -24.322 -42.024 1.00 60.22 303 MET A CA 1
ATOM 2381 C C . MET A 1 303 ? 50.974 -24.946 -41.462 1.00 60.22 303 MET A C 1
ATOM 2383 O O . MET A 1 303 ? 51.292 -26.089 -41.791 1.00 60.22 303 MET A O 1
ATOM 2387 N N . SER A 1 304 ? 51.696 -24.246 -40.577 1.00 60.03 304 SER A N 1
ATOM 2388 C CA . SER A 1 304 ? 52.901 -24.797 -39.941 1.00 60.03 304 SER A CA 1
ATOM 2389 C C . SER A 1 304 ? 52.587 -25.817 -38.837 1.00 60.03 304 SER A C 1
ATOM 2391 O O . SER A 1 304 ? 53.313 -26.802 -38.711 1.00 60.03 304 SER A O 1
ATOM 2393 N N . CYS A 1 305 ? 51.467 -25.675 -38.117 1.00 57.91 305 CYS A N 1
ATOM 2394 C CA . CYS A 1 305 ? 50.974 -26.717 -37.205 1.00 57.91 305 CYS A CA 1
ATOM 2395 C C . CYS A 1 305 ? 50.379 -27.930 -37.944 1.00 57.91 305 CYS A C 1
ATOM 2397 O O . CYS A 1 305 ? 50.637 -29.066 -37.548 1.00 57.91 305 CYS A O 1
ATOM 2399 N N . PHE A 1 306 ? 49.664 -27.738 -39.058 1.00 56.78 306 PHE A N 1
ATOM 2400 C CA . PHE A 1 306 ? 49.106 -28.852 -39.841 1.00 56.78 306 PHE A CA 1
ATOM 2401 C C . PHE A 1 306 ? 50.187 -29.735 -40.473 1.00 56.78 306 PHE A C 1
ATOM 2403 O O . PHE A 1 306 ? 50.003 -30.945 -40.596 1.00 56.78 306 PHE A O 1
ATOM 2410 N N . HIS A 1 307 ? 51.341 -29.160 -40.827 1.00 57.62 307 HIS A N 1
ATOM 2411 C CA . HIS A 1 307 ? 52.475 -29.945 -41.312 1.00 57.62 307 HIS A CA 1
ATOM 2412 C C . HIS A 1 307 ? 53.198 -30.732 -40.210 1.00 57.62 307 HIS A C 1
ATOM 2414 O O . HIS A 1 307 ? 53.867 -31.712 -40.529 1.00 57.62 307 HIS A O 1
ATOM 2420 N N . ARG A 1 308 ? 53.051 -30.347 -38.934 1.00 55.62 308 ARG A N 1
ATOM 2421 C CA . ARG A 1 308 ? 53.695 -31.021 -37.794 1.00 55.62 308 ARG A CA 1
ATOM 2422 C C . ARG A 1 308 ? 52.799 -32.034 -37.078 1.00 55.62 308 ARG A C 1
ATOM 2424 O O . ARG A 1 308 ? 53.325 -32.898 -36.394 1.00 55.62 308 ARG A O 1
ATOM 2431 N N . CYS A 1 309 ? 51.482 -31.976 -37.276 1.00 54.44 309 CYS A N 1
ATOM 2432 C CA . CYS A 1 309 ? 50.536 -32.974 -36.753 1.00 54.44 309 CYS A CA 1
ATOM 2433 C C . CYS A 1 309 ? 50.245 -34.130 -37.729 1.00 54.44 309 CYS A C 1
ATOM 2435 O O . CYS A 1 309 ? 49.421 -34.994 -37.436 1.00 54.44 309 CYS A O 1
ATOM 2437 N N . ARG A 1 310 ? 50.903 -34.178 -38.895 1.00 55.25 310 ARG A N 1
ATOM 2438 C CA . ARG A 1 310 ? 50.826 -35.326 -39.803 1.00 55.25 310 ARG A CA 1
ATOM 2439 C C . ARG A 1 310 ? 51.941 -36.307 -39.429 1.00 55.25 310 ARG A C 1
ATOM 2441 O O . ARG A 1 310 ? 53.080 -36.077 -39.816 1.00 55.25 310 ARG A O 1
ATOM 2448 N N . LEU A 1 311 ? 51.557 -37.396 -38.752 1.00 53.75 311 LEU A N 1
ATOM 2449 C CA . LEU A 1 311 ? 52.334 -38.605 -38.405 1.00 53.75 311 LEU A CA 1
ATOM 2450 C C . LEU A 1 311 ? 52.860 -38.680 -36.961 1.00 53.75 311 LEU A C 1
ATOM 2452 O O . LEU A 1 311 ? 54.059 -38.782 -36.740 1.00 53.75 311 LEU A O 1
ATOM 2456 N N . GLU A 1 312 ? 51.956 -38.801 -35.993 1.00 60.16 312 GLU A N 1
ATOM 2457 C CA . GLU A 1 312 ? 52.120 -39.877 -35.010 1.00 60.16 312 GLU A CA 1
ATOM 2458 C C . GLU A 1 312 ? 50.906 -40.805 -35.151 1.00 60.16 312 GLU A C 1
ATOM 2460 O O . GLU A 1 312 ? 49.771 -40.319 -35.208 1.00 60.16 312 GLU A O 1
ATOM 2465 N N . PRO A 1 313 ? 51.108 -42.121 -35.340 1.00 58.53 313 PRO A N 1
ATOM 2466 C CA . PRO A 1 313 ? 50.007 -43.068 -35.349 1.00 58.53 313 PRO A CA 1
ATOM 2467 C C . PRO A 1 313 ? 49.319 -43.010 -33.985 1.00 58.53 313 PRO A C 1
ATOM 2469 O O . PRO A 1 313 ? 49.960 -43.185 -32.954 1.00 58.53 313 PRO A O 1
ATOM 2472 N N . LEU A 1 314 ? 48.012 -42.749 -34.005 1.00 54.09 314 LEU A N 1
ATOM 2473 C CA . LEU A 1 314 ? 47.123 -42.947 -32.868 1.00 54.09 314 LEU A CA 1
ATOM 2474 C C . LEU A 1 314 ? 47.281 -44.393 -32.389 1.00 54.09 314 LEU A C 1
ATOM 2476 O O . LEU A 1 314 ? 46.721 -45.317 -32.980 1.00 54.09 314 LEU A O 1
ATOM 2480 N N . GLU A 1 315 ? 48.064 -44.582 -31.331 1.00 60.91 315 GLU A N 1
ATOM 2481 C CA . GLU A 1 315 ? 47.974 -45.774 -30.510 1.00 60.91 315 GLU A CA 1
ATOM 2482 C C . GLU A 1 315 ? 46.570 -45.750 -29.907 1.00 60.91 315 GLU A C 1
ATOM 2484 O O . GLU A 1 315 ? 46.163 -44.799 -29.233 1.00 60.91 315 GLU A O 1
ATOM 2489 N N . ILE A 1 316 ? 45.777 -46.749 -30.280 1.00 56.16 316 ILE A N 1
ATOM 2490 C CA . ILE A 1 316 ? 44.403 -46.922 -29.832 1.00 56.16 316 ILE A CA 1
ATOM 2491 C C . ILE A 1 316 ? 44.481 -47.214 -28.333 1.00 56.16 316 ILE A C 1
ATOM 2493 O O . ILE A 1 316 ? 44.634 -48.360 -27.924 1.00 56.16 316 ILE A O 1
ATOM 2497 N N . VAL A 1 317 ? 44.421 -46.170 -27.507 1.00 61.94 317 VAL A N 1
ATOM 2498 C CA . VAL A 1 317 ? 44.199 -46.329 -26.072 1.00 61.94 317 VAL A CA 1
ATOM 2499 C C . VAL A 1 317 ? 42.757 -46.787 -25.920 1.00 61.94 317 VAL A C 1
ATOM 2501 O O . VAL A 1 317 ? 41.805 -46.037 -26.133 1.00 61.94 317 VAL A O 1
ATOM 2504 N N . GLU A 1 318 ? 42.624 -48.071 -25.625 1.00 58.28 318 GLU A N 1
ATOM 2505 C CA . GLU A 1 318 ? 41.388 -48.757 -25.303 1.00 58.28 318 GLU A CA 1
ATOM 2506 C C . GLU A 1 318 ? 40.765 -48.088 -24.067 1.00 58.28 318 GLU A C 1
ATOM 2508 O O . GLU A 1 318 ? 41.154 -48.329 -22.926 1.00 58.28 318 GLU A O 1
ATOM 2513 N N . ILE A 1 319 ? 39.817 -47.174 -24.296 1.00 56.59 319 ILE A N 1
ATOM 2514 C CA . ILE A 1 319 ? 39.015 -46.574 -23.230 1.00 56.59 319 ILE A CA 1
ATOM 2515 C C . ILE A 1 319 ? 38.030 -47.648 -22.770 1.00 56.59 319 ILE A C 1
ATOM 2517 O O . ILE A 1 319 ? 36.901 -47.753 -23.257 1.00 56.59 319 ILE A O 1
ATOM 2521 N N . THR A 1 320 ? 38.466 -48.475 -21.824 1.00 54.81 320 THR A N 1
ATOM 2522 C CA . THR A 1 320 ? 37.572 -49.290 -21.006 1.00 54.81 320 THR A CA 1
ATOM 2523 C C . THR A 1 320 ? 36.537 -48.377 -20.359 1.00 54.81 320 THR A C 1
ATOM 2525 O O . THR A 1 320 ? 36.862 -47.516 -19.541 1.00 54.81 320 THR A O 1
ATOM 2528 N N . ARG A 1 321 ? 35.273 -48.577 -20.749 1.00 49.66 321 ARG A N 1
ATOM 2529 C CA . ARG A 1 321 ? 34.082 -48.020 -20.103 1.00 49.66 321 ARG A CA 1
ATOM 2530 C C . ARG A 1 321 ? 34.156 -48.251 -18.594 1.00 49.66 321 ARG A C 1
ATOM 2532 O O . ARG A 1 321 ? 33.880 -49.354 -18.132 1.00 49.66 321 ARG A O 1
ATOM 2539 N N . TYR A 1 322 ? 34.427 -47.199 -17.832 1.00 49.12 322 TYR A N 1
ATOM 2540 C CA . TYR A 1 322 ? 34.005 -47.139 -16.439 1.00 49.12 322 TYR A CA 1
ATOM 2541 C C . TYR A 1 322 ? 32.584 -46.574 -16.407 1.00 49.12 322 TYR A C 1
ATOM 2543 O O . TYR A 1 322 ? 32.357 -45.370 -16.496 1.00 49.12 322 TYR A O 1
ATOM 2551 N N . SER A 1 323 ? 31.617 -47.489 -16.344 1.00 50.84 323 SER A N 1
ATOM 2552 C CA . SER A 1 323 ? 30.223 -47.204 -16.012 1.00 50.84 323 SER A CA 1
ATOM 2553 C C . SER A 1 323 ? 30.142 -46.885 -14.518 1.00 50.84 323 SER A C 1
ATOM 2555 O O . SER A 1 323 ? 29.872 -47.763 -13.704 1.00 50.84 323 SER A O 1
ATOM 2557 N N . GLY A 1 324 ? 30.449 -45.643 -14.148 1.00 53.22 324 GLY A N 1
ATOM 2558 C CA . GLY A 1 324 ? 30.205 -45.122 -12.807 1.00 53.22 324 GLY A CA 1
ATOM 2559 C C . GLY A 1 324 ? 28.782 -44.585 -12.715 1.00 53.22 324 GLY A C 1
ATOM 2560 O O . GLY A 1 324 ? 28.503 -43.500 -13.217 1.00 53.22 324 GLY A O 1
ATOM 2561 N N . ASN A 1 325 ? 27.891 -45.351 -12.089 1.00 55.16 325 ASN A N 1
ATOM 2562 C CA . ASN A 1 325 ? 26.592 -44.866 -11.633 1.00 55.16 325 ASN A CA 1
ATOM 2563 C C . ASN A 1 325 ? 26.820 -43.771 -10.581 1.00 55.16 325 ASN A C 1
ATOM 2565 O O . ASN A 1 325 ? 27.288 -44.066 -9.483 1.00 55.16 325 ASN A O 1
ATOM 2569 N N . ALA A 1 326 ? 26.489 -42.524 -10.912 1.00 52.53 326 ALA A N 1
ATOM 2570 C CA . ALA A 1 326 ? 26.339 -41.464 -9.925 1.00 52.53 326 ALA A CA 1
ATOM 2571 C C . ALA A 1 326 ? 24.917 -41.550 -9.360 1.00 52.53 326 ALA A C 1
ATOM 2573 O O . ALA A 1 326 ? 23.939 -41.212 -10.026 1.00 52.53 326 ALA A O 1
ATOM 2574 N N . GLN A 1 327 ? 24.833 -42.083 -8.148 1.00 58.28 327 GLN A N 1
ATOM 2575 C CA . GLN A 1 327 ? 23.653 -42.063 -7.301 1.00 58.28 327 GLN A CA 1
ATOM 2576 C C . GLN A 1 327 ? 23.478 -40.629 -6.776 1.00 58.28 327 GLN A C 1
ATOM 2578 O O . GLN A 1 327 ? 24.418 -40.066 -6.218 1.00 58.28 327 GLN A O 1
ATOM 2583 N N . LEU A 1 328 ? 22.313 -40.024 -7.029 1.00 58.62 328 LEU A N 1
ATOM 2584 C CA . LEU A 1 328 ? 21.887 -38.792 -6.366 1.00 58.62 328 LEU A CA 1
ATOM 2585 C C . LEU A 1 328 ? 21.559 -39.136 -4.910 1.00 58.62 328 LEU A C 1
ATOM 2587 O O . LEU A 1 328 ? 20.589 -39.859 -4.680 1.00 58.62 328 LEU A O 1
ATOM 2591 N N . ASP A 1 329 ? 22.325 -38.597 -3.967 1.00 54.03 329 ASP A N 1
ATOM 2592 C CA . ASP A 1 329 ? 21.845 -38.399 -2.602 1.00 54.03 329 ASP A CA 1
ATOM 2593 C C . ASP A 1 329 ? 21.126 -37.046 -2.543 1.00 54.03 329 ASP A C 1
ATOM 2595 O O . ASP A 1 329 ? 21.654 -36.004 -2.942 1.00 54.03 329 ASP A O 1
ATOM 2599 N N . VAL A 1 330 ? 19.864 -37.125 -2.134 1.00 63.00 330 VAL A N 1
ATOM 2600 C CA . VAL A 1 330 ? 18.975 -36.017 -1.800 1.00 63.00 330 VAL A CA 1
ATOM 2601 C C . VAL A 1 330 ? 19.084 -35.858 -0.290 1.00 63.00 330 VAL A C 1
ATOM 2603 O O . VAL A 1 330 ? 18.624 -36.738 0.433 1.00 63.00 330 VAL A O 1
ATOM 2606 N N . ASP A 1 331 ? 19.695 -34.770 0.168 1.00 59.72 331 ASP A N 1
ATOM 2607 C CA . ASP A 1 331 ? 19.612 -34.355 1.567 1.00 59.72 331 ASP A CA 1
ATOM 2608 C C . ASP A 1 331 ? 18.481 -33.326 1.698 1.00 59.72 331 ASP A C 1
ATOM 2610 O O . ASP A 1 331 ? 18.560 -32.215 1.167 1.00 59.72 331 ASP A O 1
ATOM 2614 N N . ASP A 1 332 ? 17.412 -33.758 2.368 1.00 60.75 332 ASP A N 1
ATOM 2615 C CA . ASP A 1 332 ? 16.390 -32.915 2.982 1.00 60.75 332 ASP A CA 1
ATOM 2616 C C . ASP A 1 332 ? 16.940 -32.371 4.314 1.00 60.75 332 ASP A C 1
ATOM 2618 O O . ASP A 1 332 ? 17.327 -33.155 5.186 1.00 60.75 332 ASP A O 1
ATOM 2622 N N . GLU A 1 333 ? 16.907 -31.049 4.497 1.00 55.97 333 GLU A N 1
ATOM 2623 C CA . GLU A 1 333 ? 16.863 -30.399 5.817 1.00 55.97 333 GLU A CA 1
ATOM 2624 C C . GLU A 1 333 ? 15.889 -29.215 5.805 1.00 55.97 333 GLU A C 1
ATOM 2626 O O . GLU A 1 333 ? 15.941 -28.405 4.845 1.00 55.97 333 GLU A O 1
#

Foldseek 3Di:
DDDDDDPPPVVVVVVVVVVVVVVPPDDDPPPDPDPDDDDDDDDDDDDDDDDDDDDDDDPDPPPPPPPPLPLVVPEDVVLQWDQDPVVSHTDHFQQWAQFPVPRGTAHKWKKKWKWQDPVPPVVVVVLQVLVCVPWNWHPDKDWDDDPSIIIIIIITGPVLCQPDVVVSQVVSVVSVVPDPCPTTDDMDIPPCLCVDPVSNQADPQWDWDQDSNRSDIDTHHHPQWDFPDPDRHTDTDRNLAQPPPWDWDWDDDPPRDTDIATHEDPQFDDRRSPDRNVVVVVVVVVVVVVVVVVVVVCVVVVVVVVVVPPDDPPPPPPPDDPPDDDDDDDDDD

Organism: NCBI:txid418985

InterPro domains:
  IPR000742 EGF-like domain [PS00022] (262-273)
  IPR000742 EGF-like domain [PS50026] (232-274)

pLDDT: mean 70.67, std 18.47, range [29.81, 97.31]

Radius of gyration: 38.75 Å; chains: 1; bounding box: 113×89×96 Å